Protein AF-A0A7S4I6Q3-F1 (afdb_monomer_lite)

Foldseek 3Di:
DDDDDDQDQDDDPPPPDDDDDDQFRQRPPPPDRDHPVVVVVVVVVVVVVVVVVPVPPPPPCPPPQDPVRVVVVVVVVVVVVVVVCVVLPLQKKKKAQQDDPPPDDPVVSVVVVCVVLVVLAAWPDKADDVVRRMIMTGHPDNVSSVVVQVVLVVVVVVQVVLVVVLVVLVVPDDPDVSVVVNVPRDHRNIGMDHDDPPPVVVVVVVVVVVVVVVVVVVD

Sequence (219 aa):
FIPFSSHKLVSFSSCQVLMSGCGAIEYVWDGTAINKEEIARIFEQEAFEDLEKTKDIPFDHDEPMSWVDIAEQDELEEQQSIQQANKERGRKIFVGNIVDQADTPTKCTTALLTAIFSKYGSIECTRFHITNKFAFFVFQNQEDARKALRDFKNYKVRCSRVNTLTKHLKSKVEYPESDALITNIPTPMFYCRWPRDKNPRAKQKRDKKKKMRDQTKLS

Radius of gyration: 27.58 Å; chains: 1; bounding box: 53×59×72 Å

Organism: NCBI:txid1487602

Structure (mmCIF, N/CA/C/O backbone):
data_AF-A0A7S4I6Q3-F1
#
_entry.id   AF-A0A7S4I6Q3-F1
#
loop_
_atom_site.group_PDB
_atom_site.id
_atom_site.type_symbol
_atom_site.label_atom_id
_atom_site.label_alt_id
_atom_site.label_comp_id
_atom_site.label_asym_id
_atom_site.label_entity_id
_atom_site.label_seq_id
_atom_site.pdbx_PDB_ins_code
_atom_site.Cartn_x
_atom_site.Cartn_y
_atom_site.Cartn_z
_atom_site.occupancy
_atom_site.B_iso_or_equiv
_atom_site.auth_seq_id
_atom_site.auth_comp_id
_atom_site.auth_asym_id
_atom_site.auth_atom_id
_atom_site.pdbx_PDB_model_num
ATOM 1 N N . PHE A 1 1 ? -11.077 20.074 -23.215 1.00 34.56 1 PHE A N 1
ATOM 2 C CA . PHE A 1 1 ? -10.005 19.073 -23.388 1.00 34.56 1 PHE A CA 1
ATOM 3 C C . PHE A 1 1 ? -8.780 19.817 -23.888 1.00 34.56 1 PHE A C 1
ATOM 5 O O . PHE A 1 1 ? -8.706 20.107 -25.071 1.00 34.56 1 PHE A O 1
ATOM 12 N N . ILE A 1 2 ? -7.885 20.214 -22.985 1.00 29.12 2 ILE A N 1
ATOM 13 C CA . ILE A 1 2 ? -6.601 20.827 -23.349 1.00 29.12 2 ILE A CA 1
ATOM 14 C C . ILE A 1 2 ? -5.554 19.720 -23.173 1.00 29.12 2 ILE A C 1
ATOM 16 O O . ILE A 1 2 ? -5.499 19.139 -22.084 1.00 29.12 2 ILE A O 1
ATOM 20 N N . PRO A 1 3 ? -4.788 19.342 -24.208 1.00 38.09 3 PRO A N 1
ATOM 21 C CA . PRO A 1 3 ? -3.727 18.364 -24.046 1.00 38.09 3 PRO A CA 1
ATOM 22 C C . PRO A 1 3 ? -2.564 19.028 -23.303 1.00 38.09 3 PRO A C 1
ATOM 24 O O . PRO A 1 3 ? -1.962 19.977 -23.792 1.00 38.09 3 PRO A O 1
ATOM 27 N N . PHE A 1 4 ? -2.247 18.529 -22.109 1.00 33.09 4 PHE A N 1
ATOM 28 C CA . PHE A 1 4 ? -0.993 18.856 -21.434 1.00 33.09 4 PHE A CA 1
ATOM 29 C C . PHE A 1 4 ? 0.163 18.286 -22.268 1.00 33.09 4 PHE A C 1
ATOM 31 O O . PHE A 1 4 ? 0.380 17.072 -22.282 1.00 33.09 4 PHE A O 1
ATOM 38 N N . SER A 1 5 ? 0.877 19.153 -22.987 1.00 40.44 5 SER A N 1
ATOM 39 C CA . SER A 1 5 ? 2.106 18.794 -23.695 1.00 40.44 5 SER A CA 1
ATOM 40 C C . SER A 1 5 ? 3.245 18.693 -22.681 1.00 40.44 5 SER A C 1
ATOM 42 O O . SER A 1 5 ? 3.633 19.666 -22.041 1.00 40.44 5 SER A O 1
ATOM 44 N N . SER A 1 6 ? 3.744 17.483 -22.455 1.00 39.47 6 SER A N 1
ATOM 45 C CA . SER A 1 6 ? 4.869 17.240 -21.555 1.00 39.47 6 SER A CA 1
ATOM 46 C C . SER A 1 6 ? 6.190 17.488 -22.287 1.00 39.47 6 SER A C 1
ATOM 48 O O . SER A 1 6 ? 6.648 16.623 -23.035 1.00 39.47 6 SER A O 1
ATOM 50 N N . HIS A 1 7 ? 6.815 18.642 -22.054 1.00 39.03 7 HIS A N 1
ATOM 51 C CA . HIS A 1 7 ? 8.141 18.968 -22.585 1.00 39.03 7 HIS A CA 1
ATOM 52 C C . HIS A 1 7 ? 9.228 18.138 -21.878 1.00 39.03 7 HIS A C 1
ATOM 54 O O . HIS A 1 7 ? 9.328 18.132 -20.649 1.00 39.03 7 HIS A O 1
ATOM 60 N N . LYS A 1 8 ? 10.058 17.423 -22.648 1.00 40.59 8 LYS A N 1
ATOM 61 C CA . LYS A 1 8 ? 11.237 16.699 -22.149 1.00 40.59 8 LYS A CA 1
ATOM 62 C C . LYS A 1 8 ? 12.487 17.240 -22.831 1.00 40.59 8 LYS A C 1
ATOM 64 O O . LYS A 1 8 ? 12.640 17.094 -24.036 1.00 40.59 8 LYS A O 1
ATOM 69 N N . LEU A 1 9 ? 13.403 17.789 -22.041 1.00 36.81 9 LEU A N 1
ATOM 70 C CA . LEU A 1 9 ? 14.775 18.036 -22.474 1.00 36.81 9 LEU A CA 1
ATOM 71 C C . LEU A 1 9 ? 15.530 16.704 -22.438 1.00 36.81 9 LEU A C 1
ATOM 73 O O . LEU A 1 9 ? 15.626 16.072 -21.384 1.00 36.81 9 LEU A O 1
ATOM 77 N N . VAL A 1 10 ? 16.041 16.260 -23.584 1.00 41.53 10 VAL A N 1
ATOM 78 C CA . VAL A 1 10 ? 16.869 15.053 -23.689 1.00 41.53 10 VAL A CA 1
ATOM 79 C C . VAL A 1 10 ? 18.261 15.488 -24.130 1.00 41.53 10 VAL A C 1
ATOM 81 O O . VAL A 1 10 ? 18.407 16.073 -25.197 1.00 41.53 10 VAL A O 1
ATOM 84 N N . SER A 1 11 ? 19.288 15.222 -23.319 1.00 39.34 11 SER A N 1
ATOM 85 C CA . SER A 1 11 ? 20.676 15.366 -23.760 1.00 39.34 11 SER A CA 1
ATOM 86 C C . SER A 1 11 ? 21.130 14.067 -24.427 1.00 39.34 11 SER A C 1
ATOM 88 O O . SER A 1 11 ? 21.087 12.995 -23.823 1.00 39.34 11 SER A O 1
ATOM 90 N N . PHE A 1 12 ? 21.557 14.146 -25.687 1.00 42.00 12 PHE A N 1
ATOM 91 C CA . PHE A 1 12 ? 22.189 13.022 -26.375 1.00 42.00 12 PHE A CA 1
ATOM 92 C C . PHE A 1 12 ? 23.696 13.016 -26.094 1.00 42.00 12 PHE A C 1
ATOM 94 O O . PHE A 1 12 ? 24.390 14.010 -26.295 1.00 42.00 12 PHE A O 1
ATOM 101 N N . SER A 1 13 ? 24.211 11.879 -25.624 1.00 41.88 13 SER A N 1
ATOM 102 C CA . SER A 1 13 ? 25.610 11.676 -25.227 1.00 41.88 13 SER A CA 1
ATOM 103 C C . SER A 1 13 ? 26.526 11.184 -26.357 1.00 41.88 13 SER A C 1
ATOM 105 O O . SER A 1 13 ? 27.597 10.646 -26.085 1.00 41.88 13 SER A O 1
ATOM 107 N N . SER A 1 14 ? 26.151 11.361 -27.626 1.00 41.25 14 SER A N 1
ATOM 108 C CA . SER A 1 14 ? 26.907 10.820 -28.767 1.00 41.25 14 SER A CA 1
ATOM 109 C C . SER A 1 14 ? 27.347 11.872 -29.787 1.00 41.25 14 SER A C 1
ATOM 111 O O . SER A 1 14 ? 27.338 11.605 -30.985 1.00 41.25 14 SER A O 1
ATOM 113 N N . CYS A 1 15 ? 27.764 13.058 -29.335 1.00 38.25 15 CYS A N 1
ATOM 114 C CA . CYS A 1 15 ? 28.459 14.019 -30.192 1.00 38.25 15 CYS A CA 1
ATOM 115 C C . CYS A 1 15 ? 29.975 13.925 -29.946 1.00 38.25 15 CYS A C 1
ATOM 117 O O . CYS A 1 15 ? 30.527 14.596 -29.077 1.00 38.25 15 CYS A O 1
ATOM 119 N N . GLN A 1 16 ? 30.651 13.033 -30.679 1.00 40.84 16 GLN A N 1
ATOM 120 C CA . GLN A 1 16 ? 32.115 12.981 -30.760 1.00 40.84 16 GLN A CA 1
ATOM 121 C C . GLN A 1 16 ? 32.604 13.851 -31.926 1.00 40.84 16 GLN A C 1
ATOM 123 O O . GLN A 1 16 ? 33.118 13.334 -32.911 1.00 40.84 16 GLN A O 1
ATOM 128 N N . VAL A 1 17 ? 32.467 15.175 -31.825 1.00 38.69 17 VAL A N 1
ATOM 129 C CA . VAL A 1 17 ? 33.300 16.108 -32.600 1.00 38.69 17 VAL A CA 1
ATOM 130 C C . VAL A 1 17 ? 33.675 17.295 -31.712 1.00 38.69 17 VAL A C 1
ATOM 132 O O . VAL A 1 17 ? 32.825 18.020 -31.209 1.00 38.69 17 VAL A O 1
ATOM 135 N N . LEU A 1 18 ? 34.985 17.405 -31.497 1.00 35.00 18 LEU A N 1
ATOM 136 C CA . LEU A 1 18 ? 35.786 18.548 -31.056 1.00 35.00 18 LEU A CA 1
ATOM 137 C C . LEU A 1 18 ? 35.073 19.893 -30.798 1.00 35.00 18 LEU A C 1
ATOM 139 O O . LEU A 1 18 ? 34.559 20.537 -31.703 1.00 35.00 18 LEU A O 1
ATOM 143 N N . MET A 1 19 ? 35.202 20.342 -29.544 1.00 39.25 19 MET A N 1
ATOM 144 C CA . MET A 1 19 ? 35.551 21.701 -29.097 1.00 39.25 19 MET A CA 1
ATOM 145 C C . MET A 1 19 ? 35.392 22.832 -30.131 1.00 39.25 19 MET A C 1
ATOM 147 O O . MET A 1 19 ? 36.248 22.988 -31.001 1.00 39.25 19 MET A O 1
ATOM 151 N N . SER A 1 20 ? 34.377 23.678 -29.897 1.00 39.75 20 SER A N 1
ATOM 152 C CA . SER A 1 20 ? 34.288 25.145 -30.115 1.00 39.75 20 SER A CA 1
ATOM 153 C C . SER A 1 20 ? 32.970 25.538 -30.799 1.00 39.75 20 SER A C 1
ATOM 155 O O . SER A 1 20 ? 32.856 25.483 -32.016 1.00 39.75 20 SER A O 1
ATOM 157 N N . GLY A 1 21 ? 31.983 25.999 -30.022 1.00 44.53 21 GLY A N 1
ATOM 158 C CA . GLY A 1 21 ? 30.913 26.854 -30.560 1.00 44.53 21 GLY A CA 1
ATOM 159 C C . GLY A 1 21 ? 29.633 26.188 -31.078 1.00 44.53 21 GLY A C 1
ATOM 160 O O . GLY A 1 21 ? 29.050 26.690 -32.033 1.00 44.53 21 GLY A O 1
ATOM 161 N N . CYS A 1 22 ? 29.130 25.119 -30.453 1.00 38.44 22 CYS A N 1
ATOM 162 C CA . CYS A 1 22 ? 27.793 24.609 -30.783 1.00 38.44 22 CYS A CA 1
ATOM 163 C C . CYS A 1 22 ? 26.722 25.320 -29.932 1.00 38.44 22 CYS A C 1
ATOM 165 O O . CYS A 1 22 ? 26.420 24.919 -28.812 1.00 38.44 22 CYS A O 1
ATOM 167 N N . GLY A 1 23 ? 26.203 26.438 -30.447 1.00 45.72 23 GLY A N 1
ATOM 168 C CA . GLY A 1 23 ? 25.124 27.236 -29.845 1.00 45.72 23 GLY A CA 1
ATOM 169 C C . GLY A 1 23 ? 23.709 26.780 -30.222 1.00 45.72 23 GLY A C 1
ATOM 170 O O . GLY A 1 23 ? 22.773 27.562 -30.074 1.00 45.72 23 GLY A O 1
ATOM 171 N N . ALA A 1 24 ? 23.547 25.556 -30.730 1.00 43.78 24 ALA A N 1
ATOM 172 C CA . ALA A 1 24 ? 22.260 25.010 -31.140 1.00 43.78 24 ALA A CA 1
ATOM 173 C C . ALA A 1 24 ? 21.742 24.037 -30.072 1.00 43.78 24 ALA A C 1
ATOM 175 O O . ALA A 1 24 ? 22.304 22.965 -29.857 1.00 43.78 24 ALA A O 1
ATOM 176 N N . ILE A 1 25 ? 20.679 24.438 -29.376 1.00 49.22 25 ILE A N 1
ATOM 177 C CA . ILE A 1 25 ? 19.858 23.530 -28.575 1.00 49.22 25 ILE A CA 1
ATOM 178 C C . ILE A 1 25 ? 18.809 22.983 -29.545 1.00 49.22 25 ILE A C 1
ATOM 180 O O . ILE A 1 25 ? 17.908 23.718 -29.935 1.00 49.22 25 ILE A O 1
ATOM 184 N N . GLU A 1 26 ? 18.946 21.729 -29.976 1.00 48.09 26 GLU A N 1
ATOM 185 C CA . GLU A 1 26 ? 17.930 21.075 -30.807 1.00 48.09 26 GLU A CA 1
ATOM 186 C C . GLU A 1 26 ? 16.675 20.805 -29.964 1.00 48.09 26 GLU A C 1
ATOM 188 O O . GLU A 1 26 ? 16.675 19.976 -29.051 1.00 48.09 26 GLU A O 1
ATOM 193 N N . TYR A 1 27 ? 15.601 21.539 -30.251 1.00 45.91 27 TYR A N 1
ATOM 194 C CA . TYR A 1 27 ? 14.281 21.312 -29.674 1.00 45.91 27 TYR A CA 1
ATOM 195 C C . TYR A 1 27 ? 13.543 20.296 -30.555 1.00 45.91 27 TYR A C 1
ATOM 197 O O . TYR A 1 27 ? 13.140 20.605 -31.671 1.00 45.91 27 TYR A O 1
ATOM 205 N N . VAL A 1 28 ? 13.397 19.054 -30.088 1.00 48.38 28 VAL A N 1
ATOM 206 C CA . VAL A 1 28 ? 12.726 17.994 -30.858 1.00 48.38 28 VAL A CA 1
ATOM 207 C C . VAL A 1 28 ? 11.217 18.084 -30.625 1.00 48.38 28 VAL A C 1
ATOM 209 O O . VAL A 1 28 ? 10.704 17.463 -29.695 1.00 48.38 28 VAL A O 1
ATOM 212 N N . TRP A 1 29 ? 10.500 18.854 -31.450 1.00 45.47 29 TRP A N 1
ATOM 213 C CA . TRP A 1 29 ? 9.031 18.768 -31.520 1.00 45.47 29 TRP A CA 1
ATOM 214 C C . TRP A 1 29 ? 8.540 17.986 -32.755 1.00 45.47 29 TRP A C 1
ATOM 216 O O . TRP A 1 29 ? 7.490 17.357 -32.716 1.00 45.47 29 TRP A O 1
ATOM 226 N N . ASP A 1 30 ? 9.330 17.883 -33.815 1.00 50.28 30 ASP A N 1
ATOM 227 C CA . ASP A 1 30 ? 8.895 17.242 -35.069 1.00 50.28 30 ASP A CA 1
ATOM 228 C C . ASP A 1 30 ? 10.064 16.892 -36.011 1.00 50.28 30 ASP A C 1
ATOM 230 O O . ASP A 1 30 ? 9.861 16.510 -37.161 1.00 50.28 30 ASP A O 1
ATOM 234 N N . GLY A 1 31 ? 11.304 16.972 -35.518 1.00 53.53 31 GLY A N 1
ATOM 235 C CA . GLY A 1 31 ? 12.509 16.782 -36.331 1.00 53.53 31 GLY A CA 1
ATOM 236 C C . GLY A 1 31 ? 12.990 18.052 -37.040 1.00 53.53 31 GLY A C 1
ATOM 237 O O . GLY A 1 31 ? 13.948 17.976 -37.808 1.00 53.53 31 GLY A O 1
ATOM 238 N N . THR A 1 32 ? 12.385 19.212 -36.770 1.00 54.47 32 THR A N 1
ATOM 239 C CA . THR A 1 32 ? 12.842 20.502 -37.300 1.00 54.47 32 THR A CA 1
ATOM 240 C C . THR A 1 32 ? 13.841 21.152 -36.338 1.00 54.47 32 THR A C 1
ATOM 242 O O . THR A 1 32 ? 13.535 21.388 -35.171 1.00 54.47 32 THR A O 1
ATOM 245 N N . ALA A 1 33 ? 15.059 21.436 -36.807 1.00 57.53 33 ALA A N 1
ATOM 246 C CA . ALA A 1 33 ? 16.062 22.155 -36.024 1.00 57.53 33 ALA A CA 1
ATOM 247 C C . ALA A 1 33 ? 15.744 23.659 -36.034 1.00 57.53 33 ALA A C 1
ATOM 249 O O . ALA A 1 33 ? 15.939 24.332 -37.045 1.00 57.53 33 ALA A O 1
ATOM 250 N N . ILE A 1 34 ? 15.235 24.177 -34.916 1.00 65.00 34 ILE A N 1
ATOM 251 C CA . ILE A 1 34 ? 14.880 25.594 -34.750 1.00 65.00 34 ILE A CA 1
ATOM 252 C C . ILE A 1 34 ? 16.061 26.345 -34.115 1.00 65.00 34 ILE A C 1
ATOM 254 O O . ILE A 1 34 ? 16.681 25.861 -33.165 1.00 65.00 34 ILE A O 1
ATOM 258 N N . ASN A 1 35 ? 16.394 27.533 -34.630 1.00 75.38 35 ASN A N 1
ATOM 259 C CA . ASN A 1 35 ? 17.468 28.368 -34.081 1.00 75.38 35 ASN A CA 1
ATOM 260 C C . ASN A 1 35 ? 17.073 28.940 -32.699 1.00 75.38 35 ASN A C 1
ATOM 262 O O . ASN A 1 35 ? 15.908 29.222 -32.427 1.00 75.38 35 ASN A O 1
ATOM 266 N N . LYS A 1 36 ? 18.053 29.181 -31.823 1.00 71.94 36 LYS A N 1
ATOM 267 C CA . LYS A 1 36 ? 17.872 29.720 -30.464 1.00 71.94 36 LYS A CA 1
ATOM 268 C C . LYS A 1 36 ? 17.074 31.031 -30.428 1.00 71.94 36 LYS A C 1
ATOM 270 O O . LYS A 1 36 ? 16.288 31.249 -29.511 1.00 71.94 36 LYS A O 1
ATOM 275 N N . GLU A 1 37 ? 17.282 31.898 -31.414 1.00 75.50 37 GLU A N 1
ATOM 276 C CA . GLU A 1 37 ? 16.572 33.179 -31.541 1.00 75.50 37 GLU A CA 1
ATOM 277 C C . GLU A 1 37 ? 15.086 32.990 -31.865 1.00 75.50 37 GLU A C 1
ATOM 279 O O . GLU A 1 37 ? 14.245 33.767 -31.425 1.00 75.50 37 GLU A O 1
ATOM 284 N N . GLU A 1 38 ? 14.755 31.939 -32.607 1.00 73.25 38 GLU A N 1
ATOM 285 C CA . GLU A 1 38 ? 13.389 31.618 -33.011 1.00 73.25 38 GLU A CA 1
ATOM 286 C C . GLU A 1 38 ? 12.626 30.932 -31.872 1.00 73.25 38 GLU A C 1
ATOM 288 O O . GLU A 1 38 ? 11.481 31.284 -31.607 1.00 73.25 38 GLU A O 1
ATOM 293 N N . ILE A 1 39 ? 13.303 30.085 -31.087 1.00 73.94 39 ILE A N 1
ATOM 294 C CA . ILE A 1 39 ? 12.774 29.555 -29.820 1.00 73.94 39 ILE A CA 1
ATOM 295 C C . ILE A 1 39 ? 12.424 30.696 -28.852 1.00 73.94 39 ILE A C 1
ATOM 297 O O . ILE A 1 39 ? 11.349 30.687 -28.261 1.00 73.94 39 ILE A O 1
ATOM 301 N N . ALA A 1 40 ? 13.303 31.695 -28.703 1.00 78.00 40 ALA A N 1
ATOM 302 C CA . ALA A 1 40 ? 13.039 32.840 -27.830 1.00 78.00 40 ALA A CA 1
ATOM 303 C C . ALA A 1 40 ? 11.781 33.615 -28.258 1.00 78.00 40 ALA A C 1
ATOM 305 O O . ALA A 1 40 ? 10.965 33.953 -27.405 1.00 78.00 40 ALA A O 1
ATOM 306 N N . ARG A 1 41 ? 11.574 33.814 -29.569 1.00 81.69 41 ARG A N 1
ATOM 307 C CA . ARG A 1 41 ? 10.351 34.450 -30.086 1.00 81.69 41 ARG A CA 1
ATOM 308 C C . ARG A 1 41 ? 9.098 33.623 -29.823 1.00 81.69 41 ARG A C 1
ATOM 310 O O . ARG A 1 41 ? 8.080 34.205 -29.478 1.00 81.69 41 ARG A O 1
ATOM 317 N N . ILE A 1 42 ? 9.167 32.297 -29.963 1.00 81.25 42 ILE A N 1
ATOM 318 C CA . ILE A 1 42 ? 8.028 31.414 -29.667 1.00 81.25 42 ILE A CA 1
ATOM 319 C C . ILE A 1 42 ? 7.639 31.543 -28.192 1.00 81.25 42 ILE A C 1
ATOM 321 O O . ILE A 1 42 ? 6.472 31.769 -27.895 1.00 81.25 42 ILE A O 1
ATOM 325 N N . PHE A 1 43 ? 8.611 31.501 -27.275 1.00 79.62 43 PHE A N 1
ATOM 326 C CA . PHE A 1 43 ? 8.339 31.692 -25.847 1.00 79.62 43 PHE A CA 1
ATOM 327 C C . PHE A 1 43 ? 7.776 33.081 -25.526 1.00 79.62 43 PHE A C 1
ATOM 329 O O . PHE A 1 43 ? 6.868 33.193 -24.707 1.00 79.62 43 PHE A O 1
ATOM 336 N N . GLU A 1 44 ? 8.291 34.142 -26.153 1.00 83.38 44 GLU A N 1
ATOM 337 C CA . GLU A 1 44 ? 7.755 35.499 -25.976 1.00 83.38 44 GLU A CA 1
ATOM 338 C C . GLU A 1 44 ? 6.317 35.618 -26.499 1.00 83.38 44 GLU A C 1
ATOM 340 O O . GLU A 1 44 ? 5.480 36.257 -25.860 1.00 83.38 44 GLU A O 1
ATOM 345 N N . GLN A 1 45 ? 6.014 34.974 -27.627 1.00 83.81 45 GLN A N 1
ATOM 346 C CA . GLN A 1 45 ? 4.687 34.981 -28.233 1.00 83.81 45 GLN A CA 1
ATOM 347 C C . GLN A 1 45 ? 3.682 34.157 -27.416 1.00 83.81 45 GLN A C 1
ATOM 349 O O . GLN A 1 45 ? 2.587 34.643 -27.148 1.00 83.81 45 GLN A O 1
ATOM 354 N N . GLU A 1 46 ? 4.068 32.971 -26.937 1.00 84.00 46 GLU A N 1
ATOM 355 C CA . GLU A 1 46 ? 3.249 32.155 -26.029 1.00 84.00 46 GLU A CA 1
ATOM 356 C C . GLU A 1 46 ? 2.979 32.885 -24.709 1.00 84.00 46 GLU A C 1
ATOM 358 O O . GLU A 1 46 ? 1.833 32.962 -24.266 1.00 84.00 46 GLU A O 1
ATOM 363 N N . ALA A 1 47 ? 4.006 33.500 -24.113 1.00 82.38 47 ALA A N 1
ATOM 364 C CA . ALA A 1 47 ? 3.847 34.276 -22.887 1.00 82.38 47 ALA A CA 1
ATOM 365 C C . ALA A 1 47 ? 2.901 35.473 -23.076 1.00 82.38 47 ALA A C 1
ATOM 367 O O . ALA A 1 47 ? 2.137 35.800 -22.167 1.00 82.38 47 ALA A O 1
ATOM 368 N N . PHE A 1 48 ? 2.930 36.123 -24.245 1.00 84.88 48 PHE A N 1
ATOM 369 C CA . PHE A 1 48 ? 2.023 37.222 -24.571 1.00 84.88 48 PHE A CA 1
ATOM 370 C C . PHE A 1 48 ? 0.583 36.740 -24.788 1.00 84.88 48 PHE A C 1
ATOM 372 O O . PHE A 1 48 ? -0.349 37.349 -24.261 1.00 84.88 48 PHE A O 1
ATOM 379 N N . GLU A 1 49 ? 0.394 35.628 -25.5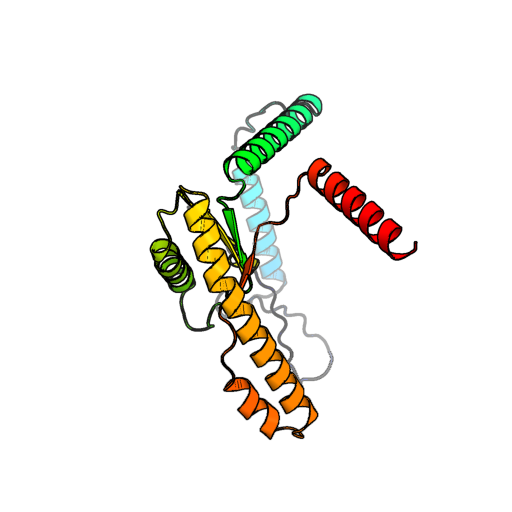01 1.00 82.81 49 GLU A N 1
ATOM 380 C CA . GLU A 1 49 ? -0.923 35.019 -25.697 1.00 82.81 49 GLU A CA 1
ATOM 381 C C . GLU A 1 49 ? -1.556 34.561 -24.382 1.00 82.81 49 GLU A C 1
ATOM 383 O O . GLU A 1 49 ? -2.758 34.732 -24.187 1.00 82.81 49 GLU A O 1
ATOM 388 N N . ASP A 1 50 ? -0.770 33.994 -23.467 1.00 79.62 50 ASP A N 1
ATOM 389 C CA . ASP A 1 50 ? -1.250 33.617 -22.138 1.00 79.62 50 ASP A CA 1
ATOM 390 C C . ASP A 1 50 ? -1.662 34.853 -21.326 1.00 79.62 50 ASP A C 1
ATOM 392 O O . ASP A 1 50 ? -2.676 34.838 -20.621 1.00 79.62 50 ASP A O 1
ATOM 396 N N . LEU A 1 51 ? -0.935 35.963 -21.477 1.00 79.00 51 LEU A N 1
ATOM 397 C CA . LEU A 1 51 ? -1.274 37.249 -20.867 1.00 79.00 51 LEU A CA 1
ATOM 398 C C . LEU A 1 51 ? -2.557 37.856 -21.443 1.00 79.00 51 LEU A C 1
ATOM 400 O O . LEU A 1 51 ? -3.332 38.452 -20.704 1.00 79.00 51 LEU A O 1
ATOM 404 N N . GLU A 1 52 ? -2.812 37.722 -22.744 1.00 81.75 52 GLU A N 1
ATOM 405 C CA . GLU A 1 52 ? -4.085 38.143 -23.338 1.00 81.75 52 GLU A CA 1
ATOM 406 C C . GLU A 1 52 ? -5.243 37.237 -22.924 1.00 81.75 52 GLU A C 1
ATOM 408 O O . GLU A 1 52 ? -6.288 37.741 -22.517 1.00 81.75 52 GLU A O 1
ATOM 413 N N . LYS A 1 53 ? -5.048 35.914 -22.926 1.00 79.62 53 LYS A N 1
ATOM 414 C CA . LYS A 1 53 ? -6.074 34.946 -22.504 1.00 79.62 53 LYS A CA 1
ATOM 415 C C . LYS A 1 53 ? -6.479 35.131 -21.044 1.00 79.62 53 LYS A C 1
ATOM 417 O O . LYS A 1 53 ? -7.615 34.833 -20.700 1.00 79.62 53 LYS A O 1
ATOM 422 N N . THR A 1 54 ? -5.571 35.611 -20.195 1.00 71.62 54 THR A N 1
ATOM 423 C CA . THR A 1 54 ? -5.817 35.834 -18.759 1.00 71.62 54 THR A CA 1
ATOM 424 C C . THR A 1 54 ? -6.444 37.187 -18.424 1.00 71.62 54 THR A C 1
ATOM 426 O O . THR A 1 54 ? -6.989 37.320 -17.331 1.00 71.62 54 THR A O 1
ATOM 429 N N . LYS A 1 55 ? -6.434 38.172 -19.336 1.00 73.44 55 LYS A N 1
ATOM 430 C CA . LYS A 1 55 ? -7.024 39.507 -19.094 1.00 73.44 55 LYS A CA 1
ATOM 431 C C . LYS A 1 55 ? -8.545 39.492 -18.958 1.00 73.44 55 LYS A C 1
ATOM 433 O O . LYS A 1 55 ? -9.078 40.295 -18.200 1.00 73.44 55 LYS A O 1
ATOM 438 N N . ASP A 1 56 ? -9.212 38.583 -19.664 1.00 73.12 56 ASP A N 1
ATOM 439 C CA . ASP A 1 56 ? -10.677 38.488 -19.687 1.00 73.12 56 ASP A CA 1
ATOM 440 C C . ASP A 1 56 ? -11.219 37.340 -18.827 1.00 73.12 56 ASP A C 1
ATOM 442 O O . ASP A 1 56 ? -12.430 37.1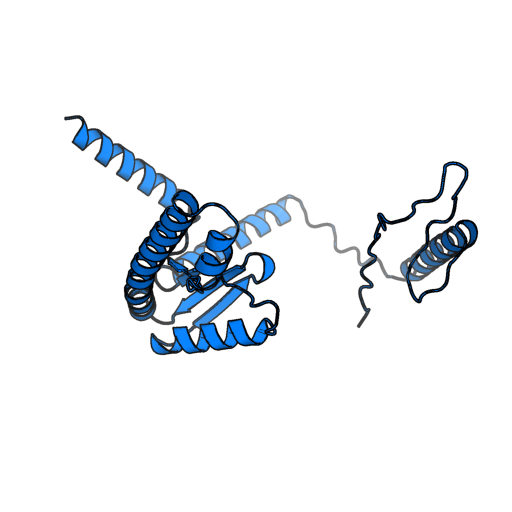23 -18.789 1.00 73.12 56 ASP A O 1
ATOM 446 N N . ILE A 1 57 ? -10.351 36.593 -18.132 1.00 66.69 57 ILE A N 1
ATOM 447 C CA . ILE A 1 57 ? -10.806 35.633 -17.125 1.00 66.69 57 ILE A CA 1
ATOM 448 C C . ILE A 1 57 ? -11.280 36.479 -15.947 1.00 66.69 57 ILE A C 1
ATOM 450 O O . ILE A 1 57 ? -10.446 37.145 -15.326 1.00 66.69 57 ILE A O 1
ATOM 454 N N . PRO A 1 58 ? -12.588 36.483 -15.624 1.00 64.12 58 PRO A N 1
ATOM 455 C CA . PRO A 1 58 ? -13.040 37.076 -14.384 1.00 64.12 58 PRO A CA 1
ATOM 456 C C . PRO A 1 58 ? -12.265 36.352 -13.292 1.00 64.12 58 PRO A C 1
ATOM 458 O O . PRO A 1 58 ? -12.383 35.136 -13.139 1.00 64.12 58 PRO A O 1
ATOM 461 N N . PHE A 1 59 ? -11.396 37.080 -12.598 1.00 53.97 59 PHE A N 1
ATOM 462 C CA . PHE A 1 59 ? -10.829 36.596 -11.358 1.00 53.97 59 PHE A CA 1
ATOM 463 C C . PHE A 1 59 ? -12.029 36.539 -10.418 1.00 53.97 59 PHE A C 1
ATOM 465 O O . PHE A 1 59 ? -12.398 37.550 -9.821 1.00 53.97 59 PHE A O 1
ATOM 472 N N . ASP A 1 60 ? -12.720 35.396 -10.392 1.00 61.50 60 ASP A N 1
ATOM 473 C CA . ASP A 1 60 ? -13.653 35.093 -9.324 1.00 61.50 60 ASP A CA 1
ATOM 474 C C . ASP A 1 60 ? -12.808 35.217 -8.061 1.00 61.50 60 ASP A C 1
ATOM 476 O O . ASP A 1 60 ? -11.931 34.399 -7.773 1.00 61.50 60 ASP A O 1
ATOM 480 N N . HIS A 1 61 ? -12.980 36.347 -7.379 1.00 56.19 61 HIS A N 1
ATOM 481 C CA . HIS A 1 61 ? -12.469 36.565 -6.047 1.00 56.19 61 HIS A CA 1
ATOM 482 C C . HIS A 1 61 ? -13.276 35.647 -5.132 1.00 56.19 61 HIS A C 1
ATOM 484 O O . HIS A 1 61 ? -14.101 36.110 -4.349 1.00 56.19 61 HIS A O 1
ATOM 490 N N . ASP A 1 62 ? -13.054 34.338 -5.246 1.00 64.31 62 ASP A N 1
ATOM 491 C CA . ASP A 1 62 ? -13.235 33.461 -4.109 1.00 64.31 62 ASP A CA 1
ATOM 492 C C . ASP A 1 62 ? -12.324 34.058 -3.041 1.00 64.31 62 ASP A C 1
ATOM 494 O O . ASP A 1 62 ? -11.095 34.083 -3.193 1.00 64.31 62 ASP A O 1
ATOM 498 N N . GLU A 1 63 ? -12.935 34.686 -2.034 1.00 71.94 63 GLU A N 1
ATOM 499 C CA . GLU A 1 63 ? -12.196 35.246 -0.913 1.00 71.94 63 GLU A CA 1
ATOM 500 C C . GLU A 1 63 ? -11.207 34.176 -0.441 1.00 71.94 63 GLU A C 1
ATOM 502 O O . GLU A 1 63 ? -11.614 33.030 -0.214 1.00 71.94 63 GLU A O 1
ATOM 507 N N . PRO A 1 64 ? -9.901 34.494 -0.364 1.00 71.94 64 PRO A N 1
ATOM 508 C CA . PRO A 1 64 ? -8.914 33.510 0.029 1.00 71.94 64 PRO A CA 1
ATOM 509 C C . PRO A 1 64 ? -9.318 32.980 1.400 1.00 71.94 64 PRO A C 1
ATOM 511 O O . PRO A 1 64 ? -9.405 33.740 2.366 1.00 71.94 64 PRO A O 1
ATOM 514 N N . MET A 1 65 ? -9.608 31.680 1.437 1.00 74.00 65 MET A N 1
ATOM 515 C CA . MET A 1 65 ? -10.087 30.982 2.620 1.00 74.00 65 MET A CA 1
ATOM 516 C C . MET A 1 65 ? -9.190 31.334 3.811 1.00 74.00 65 MET A C 1
ATOM 518 O O . MET A 1 65 ? -7.959 31.333 3.687 1.00 74.00 65 MET A O 1
ATOM 522 N N . SER A 1 66 ? -9.789 31.689 4.950 1.00 86.31 66 SER A N 1
ATOM 523 C CA . SER A 1 66 ? -9.017 32.076 6.130 1.00 86.31 66 SER A CA 1
ATOM 524 C C . SER A 1 66 ? -8.075 30.942 6.526 1.00 86.31 66 SER A C 1
ATOM 526 O O . SER A 1 66 ? -8.421 29.768 6.429 1.00 86.31 66 SER A O 1
ATOM 528 N N . TRP A 1 67 ? -6.897 31.270 7.059 1.00 82.38 67 TRP A N 1
ATOM 529 C CA . TRP A 1 67 ? -6.008 30.262 7.647 1.00 82.38 67 TRP A CA 1
ATOM 530 C C . TRP A 1 67 ? -6.698 29.421 8.732 1.00 82.38 67 TRP A C 1
ATOM 532 O O . TRP A 1 67 ? -6.321 28.270 8.937 1.00 82.38 67 TRP A O 1
ATOM 542 N N . VAL A 1 68 ? -7.700 29.989 9.412 1.00 83.31 68 VAL A N 1
ATOM 543 C CA . VAL A 1 68 ? -8.531 29.273 10.393 1.00 83.31 68 VAL A CA 1
ATOM 544 C C . VAL A 1 68 ? -9.406 28.231 9.699 1.00 83.31 68 VAL A C 1
ATOM 546 O O . VAL A 1 68 ? -9.410 27.078 10.113 1.00 83.31 68 VAL A O 1
ATOM 549 N N . ASP A 1 69 ? -10.063 28.607 8.606 1.00 82.12 69 ASP A N 1
ATOM 550 C CA . ASP A 1 69 ? -10.939 27.723 7.834 1.00 82.12 69 ASP A CA 1
ATOM 551 C C . ASP A 1 69 ? -10.143 26.593 7.164 1.00 82.12 69 ASP A C 1
ATOM 553 O O . ASP A 1 69 ? -10.576 25.443 7.168 1.00 82.12 69 ASP A O 1
ATOM 557 N N . ILE A 1 70 ? -8.938 26.891 6.659 1.00 79.12 70 ILE A N 1
ATOM 558 C CA . ILE A 1 70 ? -8.016 25.882 6.115 1.00 79.12 70 ILE A CA 1
ATOM 559 C C . ILE A 1 70 ? -7.642 24.866 7.201 1.00 79.12 70 ILE A C 1
ATOM 561 O O . ILE A 1 70 ? -7.681 23.662 6.958 1.00 79.12 70 ILE A O 1
ATOM 565 N N . ALA A 1 71 ? -7.306 25.332 8.408 1.00 81.62 71 ALA A N 1
ATOM 566 C CA . ALA A 1 71 ? -6.955 24.447 9.515 1.00 81.62 71 ALA A CA 1
ATOM 567 C C . ALA A 1 71 ? -8.145 23.583 9.966 1.00 81.62 71 ALA A C 1
ATOM 569 O O . ALA A 1 71 ? -7.983 22.383 10.190 1.00 81.62 71 ALA A O 1
ATOM 570 N N . GLU A 1 72 ? -9.345 24.161 10.065 1.00 89.06 72 GLU A N 1
ATOM 571 C CA . GLU A 1 72 ? -10.565 23.411 10.383 1.00 89.06 72 GLU A CA 1
ATOM 572 C C . GLU A 1 72 ? -10.897 22.375 9.301 1.00 89.06 72 GLU A C 1
ATOM 574 O O . GLU A 1 72 ? -11.281 21.244 9.617 1.00 89.06 72 GLU A O 1
ATOM 579 N N . GLN A 1 73 ? -10.707 22.727 8.028 1.00 85.06 73 GLN A N 1
ATOM 580 C CA . GLN A 1 73 ? -10.912 21.815 6.911 1.00 85.06 73 GLN A CA 1
ATOM 581 C C . GLN A 1 73 ? -9.908 20.655 6.931 1.00 85.06 73 GLN A C 1
ATOM 583 O O . GLN A 1 73 ? -10.319 19.498 6.813 1.00 85.06 73 GLN A O 1
ATOM 588 N N . ASP A 1 74 ? -8.627 20.932 7.172 1.00 80.94 74 ASP A N 1
ATOM 589 C CA . ASP A 1 74 ? -7.590 19.906 7.327 1.00 80.94 74 ASP A CA 1
ATOM 590 C C . ASP A 1 74 ? -7.915 18.943 8.486 1.00 80.94 74 ASP A C 1
ATOM 592 O O . ASP A 1 74 ? -7.789 17.719 8.348 1.00 80.94 74 ASP A O 1
ATOM 596 N N . GLU A 1 75 ? -8.386 19.465 9.625 1.00 85.38 75 GLU A N 1
ATOM 597 C CA . GLU A 1 75 ? -8.812 18.641 10.762 1.00 85.38 75 GLU A CA 1
ATOM 598 C C . GLU A 1 75 ? -10.017 17.755 10.413 1.00 85.38 75 GLU A C 1
ATOM 600 O O . GLU A 1 75 ? -10.054 16.572 10.774 1.00 85.38 75 GLU A O 1
ATOM 605 N N . LEU A 1 76 ? -11.001 18.296 9.691 1.00 86.19 76 LEU A N 1
ATOM 606 C CA . LEU A 1 76 ? -12.166 17.555 9.206 1.00 86.19 76 LEU A CA 1
ATOM 607 C C . LEU A 1 76 ? -11.762 16.427 8.253 1.00 86.19 76 LEU A C 1
ATOM 609 O O . LEU A 1 76 ? -12.216 15.288 8.415 1.00 86.19 76 LEU A O 1
ATOM 613 N N . GLU A 1 77 ? -10.885 16.706 7.292 1.00 83.31 77 GLU A N 1
ATOM 614 C CA . GLU A 1 77 ? -10.365 15.713 6.351 1.00 83.31 77 GLU A CA 1
ATOM 615 C C . GLU A 1 77 ? -9.569 14.613 7.069 1.00 83.31 77 GLU A C 1
ATOM 617 O O . GLU A 1 77 ? -9.740 13.416 6.787 1.00 83.31 77 GLU A O 1
ATOM 622 N N . GLU A 1 78 ? -8.751 14.978 8.061 1.00 81.69 78 GLU A N 1
ATOM 623 C CA . GLU A 1 78 ? -8.039 14.007 8.887 1.00 81.69 78 GLU A CA 1
ATOM 624 C C . GLU A 1 78 ? -9.023 13.117 9.662 1.00 81.69 78 GLU A C 1
ATOM 626 O O . GLU A 1 78 ? -8.895 11.882 9.656 1.00 81.69 78 GLU A O 1
ATOM 631 N N . GLN A 1 79 ? -10.045 13.707 10.287 1.00 82.12 79 GLN A N 1
ATOM 632 C CA . GLN A 1 79 ? -11.074 12.959 11.006 1.00 82.12 79 GLN A CA 1
ATOM 633 C C . GLN A 1 79 ? -11.826 11.996 10.081 1.00 82.12 79 GLN A C 1
ATOM 635 O O . GLN A 1 79 ? -12.009 10.827 10.441 1.00 82.12 79 GLN A O 1
ATOM 640 N N . GLN A 1 80 ? -12.210 12.433 8.881 1.00 84.75 80 GLN A N 1
ATOM 641 C CA . GLN A 1 80 ? -12.872 11.585 7.886 1.00 84.75 80 GLN A CA 1
ATOM 642 C C . GLN A 1 80 ? -11.974 10.420 7.450 1.00 84.75 80 GLN A C 1
ATOM 644 O O . GLN A 1 80 ? -12.411 9.265 7.422 1.00 84.75 80 GLN A O 1
ATOM 649 N N . SER A 1 81 ? -10.691 10.686 7.198 1.00 79.81 81 SER A N 1
ATOM 650 C CA . SER A 1 81 ? -9.698 9.667 6.848 1.00 79.81 81 SER A CA 1
ATOM 651 C C . SER A 1 81 ? -9.523 8.626 7.963 1.00 79.81 81 SER A C 1
ATOM 653 O O . SER A 1 81 ? -9.495 7.414 7.710 1.00 79.81 81 SER A O 1
ATOM 655 N N . ILE A 1 82 ? -9.487 9.067 9.226 1.00 79.94 82 ILE A N 1
ATOM 656 C CA . ILE A 1 82 ? -9.419 8.185 10.398 1.00 79.94 82 ILE A CA 1
ATOM 657 C C . ILE A 1 82 ? -10.696 7.347 10.533 1.00 79.94 82 ILE A C 1
ATOM 659 O O . ILE A 1 82 ? -10.612 6.135 10.768 1.00 79.94 82 ILE A O 1
ATOM 663 N N . GLN A 1 83 ? -11.874 7.955 10.383 1.00 83.38 83 GLN A N 1
ATOM 664 C CA . GLN A 1 83 ? -13.156 7.248 10.436 1.00 83.38 83 GLN A CA 1
ATOM 665 C C . GLN A 1 83 ? -13.246 6.183 9.337 1.00 83.38 83 GLN A C 1
ATOM 667 O O . GLN A 1 83 ? -13.585 5.029 9.620 1.00 83.38 83 GLN A O 1
ATOM 672 N N . GLN A 1 84 ? -12.847 6.519 8.109 1.00 83.44 84 GLN A N 1
ATOM 673 C CA . GLN A 1 84 ? -12.813 5.576 6.996 1.00 83.44 84 GLN A CA 1
ATOM 674 C C . GLN A 1 84 ? -11.824 4.433 7.256 1.00 83.44 84 GLN A C 1
ATOM 676 O O . GLN A 1 84 ? -12.166 3.262 7.080 1.00 83.44 84 GLN A O 1
ATOM 681 N N . ALA A 1 85 ? -10.624 4.729 7.761 1.00 79.31 85 ALA A N 1
ATOM 682 C CA . ALA A 1 85 ? -9.645 3.707 8.126 1.00 79.31 85 ALA A CA 1
ATOM 683 C C . ALA A 1 85 ? -10.158 2.766 9.231 1.00 79.31 85 ALA A C 1
ATOM 685 O O . ALA A 1 85 ? -9.904 1.559 9.183 1.00 79.31 85 ALA A O 1
ATOM 686 N N . ASN A 1 86 ? -10.910 3.293 10.203 1.00 81.75 86 ASN A N 1
ATOM 687 C CA . ASN A 1 86 ? -11.543 2.498 11.253 1.00 81.75 86 ASN A CA 1
ATOM 688 C C . ASN A 1 86 ? -12.657 1.600 10.697 1.00 81.75 86 ASN A C 1
ATOM 690 O O . ASN A 1 86 ? -12.729 0.431 11.077 1.00 81.75 86 ASN A O 1
ATOM 694 N N . LYS A 1 87 ? -13.474 2.097 9.760 1.00 85.88 87 LYS A N 1
ATOM 695 C CA . LYS A 1 87 ? -14.514 1.307 9.078 1.00 85.88 87 LYS A CA 1
ATOM 696 C C . LYS A 1 87 ? -13.917 0.176 8.235 1.00 85.88 87 LYS A C 1
ATOM 698 O O . LYS A 1 87 ? -14.475 -0.917 8.150 1.00 85.88 87 LYS A O 1
ATOM 703 N N . GLU A 1 88 ? -12.766 0.413 7.615 1.00 87.50 88 GLU A N 1
ATOM 704 C CA . GLU A 1 88 ? -12.039 -0.571 6.800 1.00 87.50 88 GLU A CA 1
ATOM 705 C C . GLU A 1 88 ? -11.157 -1.523 7.632 1.00 87.50 88 GLU A C 1
ATOM 707 O O . GLU A 1 88 ? -10.497 -2.423 7.091 1.00 87.50 88 GLU A O 1
ATOM 712 N N . ARG A 1 89 ? -11.108 -1.340 8.957 1.00 84.00 89 ARG A N 1
ATOM 713 C CA . ARG A 1 89 ? -10.171 -2.048 9.825 1.00 84.00 89 ARG A CA 1
ATOM 714 C C . ARG A 1 89 ? -10.416 -3.554 9.792 1.00 84.00 89 ARG A C 1
ATOM 716 O O . ARG A 1 89 ? -11.508 -4.045 10.043 1.00 84.00 89 ARG A O 1
ATOM 723 N N . GLY A 1 90 ? -9.361 -4.305 9.482 1.00 86.31 90 GLY A N 1
ATOM 724 C CA . GLY A 1 90 ? -9.416 -5.763 9.353 1.00 86.31 90 GLY A CA 1
ATOM 725 C C . GLY A 1 90 ? -10.012 -6.270 8.037 1.00 86.31 90 GLY A C 1
ATOM 726 O O . GLY A 1 90 ? -9.840 -7.444 7.734 1.00 86.31 90 GLY A O 1
ATOM 727 N N . ARG A 1 91 ? -10.644 -5.408 7.236 1.00 93.44 91 ARG A N 1
ATOM 728 C CA . ARG A 1 91 ? -11.183 -5.744 5.908 1.00 93.44 91 ARG A CA 1
ATOM 729 C C . ARG A 1 91 ? -10.262 -5.302 4.771 1.00 93.44 91 ARG A C 1
ATOM 731 O O . ARG A 1 91 ? -10.316 -5.844 3.672 1.00 93.44 91 ARG A O 1
ATOM 738 N N . LYS A 1 92 ? -9.387 -4.334 5.049 1.00 94.06 92 LYS A N 1
ATOM 739 C CA . LYS A 1 92 ? -8.374 -3.823 4.124 1.00 94.06 92 LYS A CA 1
ATOM 740 C C . LYS A 1 92 ? -7.095 -4.649 4.160 1.00 94.06 92 LYS A C 1
ATOM 742 O O . LYS A 1 92 ? -6.482 -4.799 5.218 1.00 94.06 92 LYS A O 1
ATOM 747 N N . ILE A 1 93 ? -6.629 -5.080 2.996 1.00 93.50 93 ILE A N 1
ATOM 748 C CA . ILE A 1 93 ? -5.308 -5.685 2.802 1.00 93.50 93 ILE A CA 1
ATOM 749 C C . ILE A 1 93 ? -4.432 -4.789 1.924 1.00 93.50 93 ILE A C 1
ATOM 751 O O . ILE A 1 93 ? -4.920 -4.074 1.051 1.00 93.50 93 ILE A O 1
ATOM 755 N N . PHE A 1 94 ? -3.126 -4.819 2.175 1.00 92.31 94 PHE A N 1
ATOM 756 C CA . PHE A 1 94 ? -2.108 -4.178 1.348 1.00 92.31 94 PHE A CA 1
ATOM 757 C C . PHE A 1 94 ? -1.442 -5.231 0.468 1.00 92.31 94 PHE A C 1
ATOM 759 O O . PHE A 1 94 ? -0.957 -6.243 0.984 1.00 92.31 94 PHE A O 1
ATOM 766 N N . VAL A 1 95 ? -1.362 -4.943 -0.826 1.00 90.19 95 VAL A N 1
ATOM 767 C CA . VAL A 1 95 ? -0.679 -5.746 -1.839 1.00 90.19 95 VAL A CA 1
ATOM 768 C C . VAL A 1 95 ? 0.472 -4.914 -2.385 1.00 90.19 95 VAL A C 1
ATOM 770 O O . VAL A 1 95 ? 0.251 -3.812 -2.873 1.00 90.19 95 VAL A O 1
ATOM 773 N N . GLY A 1 96 ? 1.705 -5.395 -2.259 1.00 87.12 96 GLY A N 1
ATOM 774 C CA . GLY A 1 96 ? 2.896 -4.676 -2.715 1.00 87.12 96 GLY A CA 1
ATOM 775 C C . GLY A 1 96 ? 3.748 -5.502 -3.663 1.00 87.12 96 GLY A C 1
ATOM 776 O O . GLY A 1 96 ? 3.570 -6.716 -3.758 1.00 87.12 96 GLY A O 1
ATOM 777 N N . ASN A 1 97 ? 4.718 -4.834 -4.291 1.00 82.56 97 ASN A N 1
ATOM 778 C CA . ASN A 1 97 ? 5.596 -5.418 -5.306 1.00 82.56 97 ASN A CA 1
ATOM 779 C C . ASN A 1 97 ? 4.821 -5.894 -6.539 1.00 82.56 97 ASN A C 1
ATOM 781 O O . ASN A 1 97 ? 5.086 -6.979 -7.035 1.00 82.56 97 ASN A O 1
ATOM 785 N N . ILE A 1 98 ? 3.842 -5.103 -6.983 1.00 81.50 98 ILE A N 1
ATOM 786 C CA . ILE A 1 98 ? 3.106 -5.384 -8.216 1.00 81.50 98 ILE A CA 1
ATOM 787 C C . ILE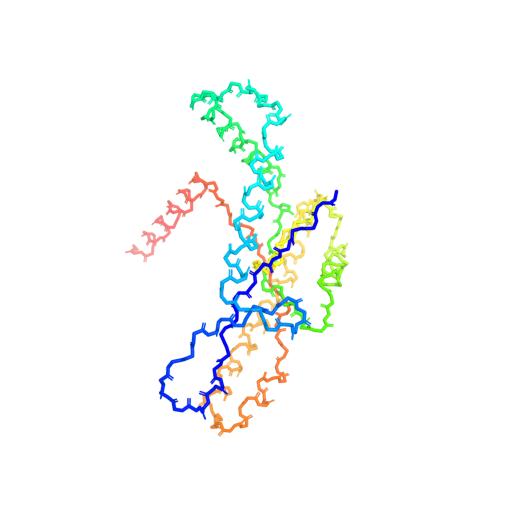 A 1 98 ? 4.072 -5.134 -9.377 1.00 81.50 98 ILE A C 1
ATOM 789 O O . ILE A 1 98 ? 4.513 -4.003 -9.585 1.00 81.50 98 ILE A O 1
ATOM 793 N N . VAL A 1 99 ? 4.471 -6.204 -10.061 1.00 71.94 99 VAL A N 1
ATOM 794 C CA . VAL A 1 99 ? 5.372 -6.121 -11.213 1.00 71.94 99 VAL A CA 1
ATOM 795 C C . VAL A 1 99 ? 4.535 -5.825 -12.448 1.00 71.94 99 VAL A C 1
ATOM 797 O O . VAL A 1 99 ? 3.742 -6.662 -12.872 1.00 71.94 99 VAL A O 1
ATOM 800 N N . ASP A 1 100 ? 4.729 -4.644 -13.027 1.00 65.38 100 ASP A N 1
ATOM 801 C CA . ASP A 1 100 ? 4.307 -4.390 -14.399 1.00 65.38 100 ASP A CA 1
ATOM 802 C C . ASP A 1 100 ? 5.278 -5.157 -15.298 1.00 65.38 100 ASP A C 1
ATOM 804 O O . ASP A 1 100 ? 6.466 -4.828 -15.357 1.00 65.38 100 ASP A O 1
ATOM 808 N N . GLN A 1 101 ? 4.815 -6.241 -15.926 1.00 58.66 101 GLN A N 1
ATOM 809 C CA . GLN A 1 101 ? 5.597 -6.841 -17.001 1.00 58.66 101 GLN A CA 1
ATOM 810 C C . GLN A 1 101 ? 5.656 -5.803 -18.121 1.00 58.66 101 GLN A C 1
ATOM 812 O O . GLN A 1 101 ? 4.611 -5.290 -18.525 1.00 58.66 101 GLN A O 1
ATOM 817 N N . ALA A 1 102 ? 6.874 -5.475 -18.561 1.00 53.41 102 ALA A N 1
ATOM 818 C CA . ALA A 1 102 ? 7.178 -4.361 -19.463 1.00 53.41 102 ALA A CA 1
ATOM 819 C C . ALA A 1 102 ? 6.362 -4.370 -20.773 1.00 53.41 102 ALA A C 1
ATOM 821 O O . ALA A 1 102 ? 6.197 -3.318 -21.381 1.00 53.41 102 ALA A O 1
ATOM 822 N N . ASP A 1 103 ? 5.784 -5.519 -21.136 1.00 52.00 103 ASP A N 1
ATOM 823 C CA . ASP A 1 103 ? 5.036 -5.724 -22.378 1.00 52.00 103 ASP A CA 1
ATOM 824 C C . ASP A 1 103 ? 3.513 -5.860 -22.191 1.00 52.00 103 ASP A C 1
ATOM 826 O O . ASP A 1 103 ? 2.779 -5.996 -23.169 1.00 52.00 103 ASP A O 1
ATOM 830 N N . THR A 1 104 ? 2.994 -5.817 -20.955 1.00 51.66 104 THR A N 1
ATOM 831 C CA . THR A 1 104 ? 1.541 -5.898 -20.707 1.00 51.66 104 THR A CA 1
ATOM 832 C C . THR A 1 104 ? 0.960 -4.563 -20.254 1.00 51.66 104 THR A C 1
ATOM 834 O O . THR A 1 104 ? 1.486 -3.947 -19.324 1.00 51.66 104 THR A O 1
ATOM 837 N N . PRO A 1 105 ? -0.165 -4.115 -20.842 1.00 54.59 105 PRO A N 1
ATOM 838 C CA . PRO A 1 105 ? -0.806 -2.878 -20.428 1.00 54.59 105 PRO A CA 1
ATOM 839 C C . PRO A 1 105 ? -1.246 -2.995 -18.967 1.00 54.59 105 PRO A C 1
ATOM 841 O O . PRO A 1 105 ? -1.890 -3.967 -18.576 1.00 54.59 105 PRO A O 1
ATOM 844 N N . THR A 1 106 ? -0.961 -1.970 -18.164 1.00 58.94 106 THR A N 1
ATOM 845 C CA . THR A 1 106 ? -1.228 -1.903 -16.713 1.00 58.94 106 THR A CA 1
ATOM 846 C C . THR A 1 106 ? -2.671 -2.266 -16.323 1.00 58.94 106 THR A C 1
ATOM 848 O O . THR A 1 106 ? -2.935 -2.737 -15.217 1.00 58.94 106 THR A O 1
ATOM 851 N N . LYS A 1 107 ? -3.620 -2.103 -17.255 1.00 59.56 107 LYS A N 1
ATOM 852 C CA . LYS A 1 107 ? -5.027 -2.513 -17.113 1.00 59.56 107 LYS A CA 1
ATOM 853 C C . LYS A 1 107 ? -5.206 -4.031 -16.945 1.00 59.56 107 LYS A C 1
ATOM 855 O O . LYS A 1 107 ? -6.116 -4.461 -16.240 1.00 59.56 107 LYS A O 1
ATOM 860 N N . CYS A 1 108 ? -4.346 -4.850 -17.548 1.00 55.34 108 CYS A N 1
ATOM 861 C CA . CYS A 1 108 ? -4.398 -6.306 -17.410 1.00 55.34 108 CYS A CA 1
ATOM 862 C C . CYS A 1 108 ? -4.003 -6.749 -15.996 1.00 55.34 108 CYS A C 1
ATOM 864 O O . CYS A 1 108 ? -4.650 -7.628 -15.427 1.00 55.34 108 CYS A O 1
ATOM 866 N N . THR A 1 109 ? -3.009 -6.099 -15.387 1.00 73.31 109 THR A N 1
ATOM 867 C CA . THR A 1 109 ? -2.547 -6.424 -14.030 1.00 73.31 109 THR A CA 1
ATOM 868 C C . THR A 1 109 ? -3.618 -6.128 -12.980 1.00 73.31 109 THR A C 1
ATOM 870 O O . THR A 1 109 ? -3.830 -6.926 -12.065 1.00 73.31 109 THR A O 1
ATOM 873 N N . THR A 1 110 ? -4.346 -5.014 -13.110 1.00 80.69 110 THR A N 1
ATOM 874 C CA . THR A 1 110 ? -5.413 -4.651 -12.162 1.00 80.69 110 THR A CA 1
ATOM 875 C C . THR A 1 110 ? -6.623 -5.578 -12.272 1.00 80.69 110 THR A C 1
ATOM 877 O O . THR A 1 110 ? -7.138 -6.030 -11.244 1.00 80.69 110 THR A O 1
ATOM 880 N N . ALA A 1 111 ? -7.038 -5.929 -13.493 1.00 81.38 111 ALA A N 1
ATOM 881 C CA . ALA A 1 111 ? -8.114 -6.889 -13.733 1.00 81.38 111 ALA A CA 1
ATOM 882 C C . ALA A 1 111 ? -7.755 -8.285 -13.201 1.00 81.38 111 ALA A C 1
ATOM 884 O O . ALA A 1 111 ? -8.556 -8.908 -12.502 1.00 81.38 111 ALA A O 1
ATOM 885 N N . LEU A 1 112 ? -6.524 -8.743 -13.450 1.00 82.69 112 LEU A N 1
ATOM 886 C CA . LEU A 1 112 ? -6.032 -10.032 -12.971 1.00 82.69 112 LEU A CA 1
ATOM 887 C C . LEU A 1 112 ? -5.987 -10.093 -11.441 1.00 82.69 112 LEU A C 1
ATOM 889 O O . LEU A 1 112 ? -6.481 -11.053 -10.851 1.00 82.69 112 LEU A O 1
ATOM 893 N N . LEU A 1 113 ? -5.428 -9.070 -10.783 1.00 85.50 113 LEU A N 1
ATOM 894 C CA . LEU A 1 113 ? -5.396 -9.009 -9.320 1.00 85.50 113 LEU A CA 1
ATOM 895 C C . LEU A 1 113 ? -6.808 -9.012 -8.741 1.00 85.50 113 LEU A C 1
ATOM 897 O O . LEU A 1 113 ? -7.078 -9.758 -7.802 1.00 85.50 113 LEU A O 1
ATOM 901 N N . THR A 1 114 ? -7.718 -8.237 -9.329 1.00 89.00 114 THR A N 1
ATOM 902 C CA . THR A 1 114 ? -9.122 -8.221 -8.910 1.00 89.00 114 THR A CA 1
ATOM 903 C C . THR A 1 114 ? -9.735 -9.614 -9.034 1.00 89.00 114 THR A C 1
ATOM 905 O O . THR A 1 114 ? -10.242 -10.126 -8.043 1.00 89.00 114 THR A O 1
ATOM 908 N N . ALA A 1 115 ? -9.568 -10.297 -10.171 1.00 86.25 115 ALA A N 1
ATOM 909 C CA . ALA A 1 115 ? -10.060 -11.661 -10.371 1.00 86.25 115 ALA A CA 1
ATOM 910 C C . ALA A 1 115 ? -9.461 -12.678 -9.378 1.00 86.25 115 ALA A C 1
ATOM 912 O O . ALA A 1 115 ? -10.155 -13.585 -8.916 1.00 86.25 115 ALA A O 1
ATOM 913 N N . ILE A 1 116 ? -8.182 -12.530 -9.014 1.00 88.56 116 ILE A N 1
ATOM 914 C CA . ILE A 1 116 ? -7.532 -13.364 -7.995 1.00 88.56 116 ILE A CA 1
ATOM 915 C C . ILE A 1 116 ? -8.169 -13.131 -6.619 1.00 88.56 116 ILE A C 1
ATOM 917 O O . ILE A 1 116 ? -8.473 -14.097 -5.917 1.00 88.56 116 ILE A O 1
ATOM 921 N N . PHE A 1 117 ? -8.369 -11.871 -6.224 1.00 90.62 117 PHE A N 1
ATOM 922 C CA . PHE A 1 117 ? -8.910 -11.533 -4.906 1.00 90.62 117 PHE A CA 1
ATOM 923 C C . PHE A 1 117 ? -10.417 -11.787 -4.788 1.00 90.62 117 PHE A C 1
ATOM 925 O O . PHE A 1 117 ? -10.871 -12.171 -3.709 1.00 90.62 117 PHE A O 1
ATOM 932 N N . SER A 1 118 ? -11.171 -11.700 -5.886 1.00 93.31 118 SER A N 1
ATOM 933 C CA . SER A 1 118 ? -12.601 -12.029 -5.931 1.00 93.31 118 SER A CA 1
ATOM 934 C C . SER A 1 118 ? -12.900 -13.485 -5.556 1.00 93.31 118 SER A C 1
ATOM 936 O O . SER A 1 118 ? -14.000 -13.779 -5.102 1.00 93.31 118 SER A O 1
ATOM 938 N N . LYS A 1 119 ? -11.927 -14.406 -5.664 1.00 93.06 119 LYS A N 1
ATOM 939 C CA . LYS A 1 119 ? -12.086 -15.807 -5.216 1.00 93.06 119 LYS A CA 1
ATOM 940 C C . LYS A 1 119 ? -12.242 -15.953 -3.700 1.00 93.06 119 LYS A C 1
ATOM 942 O O . LYS A 1 119 ? -12.708 -16.990 -3.231 1.00 93.06 119 LYS A O 1
ATOM 947 N N . TYR A 1 120 ? -11.801 -14.960 -2.931 1.00 94.12 120 TYR A N 1
ATOM 948 C CA . TYR A 1 120 ? -11.854 -15.007 -1.470 1.00 94.12 120 TYR A CA 1
ATOM 949 C C . TYR A 1 120 ? -13.134 -14.402 -0.907 1.00 94.12 120 TYR A C 1
ATOM 951 O O . TYR A 1 120 ? -13.547 -14.821 0.169 1.00 94.12 120 TYR A O 1
ATOM 959 N N . GLY A 1 121 ? -13.741 -13.452 -1.620 1.00 93.81 121 GLY A N 1
ATOM 960 C CA . GLY A 1 121 ? -14.972 -12.786 -1.215 1.00 93.81 121 GLY A CA 1
ATOM 961 C C . GLY A 1 121 ? -15.258 -11.531 -2.035 1.00 93.81 121 GLY A C 1
ATOM 962 O O . GLY A 1 121 ? -14.468 -11.131 -2.895 1.00 93.81 121 GLY A O 1
ATOM 963 N N . SER A 1 122 ? -16.390 -10.896 -1.739 1.00 96.00 122 SER A N 1
ATOM 964 C CA . SER A 1 122 ? -16.836 -9.672 -2.406 1.00 96.00 122 SER A CA 1
ATOM 965 C C . SER A 1 122 ? -15.957 -8.480 -2.027 1.00 96.00 122 SER A C 1
ATOM 967 O O . SER A 1 122 ? -15.741 -8.186 -0.846 1.00 96.00 122 SER A O 1
ATOM 969 N N . ILE A 1 123 ? -15.459 -7.774 -3.040 1.00 95.50 123 ILE A N 1
ATOM 970 C CA . ILE A 1 123 ? -14.594 -6.604 -2.881 1.00 95.50 123 ILE A CA 1
ATOM 971 C C . ILE A 1 123 ? -15.474 -5.348 -2.878 1.00 95.50 123 ILE A C 1
ATOM 973 O O . ILE A 1 123 ? -16.244 -5.130 -3.805 1.00 95.50 123 ILE A O 1
ATOM 977 N N . GLU A 1 124 ? -15.365 -4.531 -1.831 1.00 94.25 124 GLU A N 1
ATOM 978 C CA . GLU A 1 124 ? -16.059 -3.241 -1.705 1.00 94.25 124 GLU A CA 1
ATOM 979 C C . GLU A 1 124 ? -15.343 -2.160 -2.521 1.00 94.25 124 GLU A C 1
ATOM 981 O O . GLU A 1 124 ? -15.970 -1.390 -3.240 1.00 94.25 124 GLU A O 1
ATOM 986 N N . CYS A 1 125 ? -14.012 -2.101 -2.416 1.00 91.56 125 CYS A N 1
ATOM 987 C CA . CYS A 1 125 ? -13.215 -1.080 -3.083 1.00 91.56 125 CYS A CA 1
ATOM 988 C C . CYS A 1 125 ? -11.791 -1.571 -3.367 1.00 91.56 125 CYS A C 1
ATOM 990 O O . CYS A 1 125 ? -11.156 -2.225 -2.531 1.00 91.56 125 CYS A O 1
ATOM 992 N N . THR A 1 126 ? -11.263 -1.193 -4.531 1.00 92.56 126 THR A N 1
ATOM 993 C CA . THR A 1 126 ? -9.866 -1.398 -4.926 1.00 92.56 126 THR A CA 1
ATOM 994 C C . THR A 1 126 ? -9.188 -0.057 -5.169 1.00 92.56 126 THR A C 1
ATOM 996 O O . THR A 1 126 ? -9.661 0.734 -5.981 1.00 92.56 126 THR A O 1
ATOM 999 N N . ARG A 1 127 ? -8.056 0.195 -4.507 1.00 91.31 127 ARG A N 1
ATOM 1000 C CA . ARG A 1 127 ? -7.249 1.409 -4.71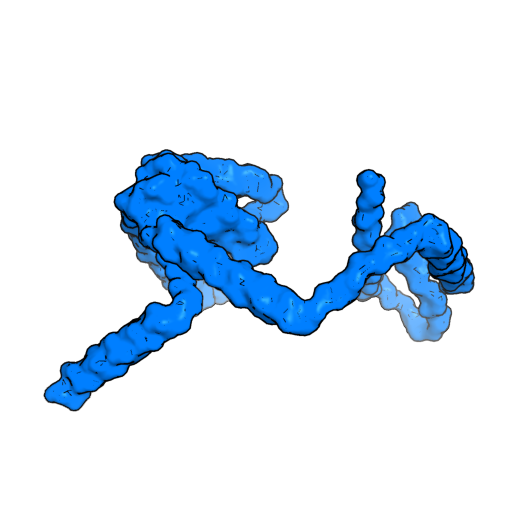0 1.00 91.31 127 ARG A CA 1
ATOM 1001 C C . ARG A 1 127 ? -5.879 1.019 -5.246 1.00 91.31 127 ARG A C 1
ATOM 1003 O O . ARG A 1 127 ? -5.071 0.467 -4.498 1.00 91.31 127 ARG A O 1
ATOM 1010 N N . PHE A 1 128 ? -5.622 1.284 -6.522 1.00 89.06 128 PHE A N 1
ATOM 1011 C CA . PHE A 1 128 ? -4.351 0.968 -7.171 1.00 89.06 128 PHE A CA 1
ATOM 1012 C C . PHE A 1 128 ? -3.439 2.195 -7.201 1.00 89.06 128 PHE A C 1
ATOM 1014 O O . PHE A 1 128 ? -3.852 3.273 -7.609 1.00 89.06 128 PHE A O 1
ATOM 1021 N N . HIS A 1 129 ? -2.184 2.011 -6.803 1.00 86.69 129 HIS A N 1
ATOM 1022 C CA . HIS A 1 129 ? -1.123 3.004 -6.926 1.00 86.69 129 HIS A CA 1
ATOM 1023 C C . HIS A 1 129 ? -0.011 2.424 -7.797 1.00 86.69 129 HIS A C 1
ATOM 1025 O O . HIS A 1 129 ? 0.965 1.861 -7.297 1.00 86.69 129 HIS A O 1
ATOM 1031 N N . ILE A 1 130 ? -0.190 2.567 -9.110 1.00 81.12 130 ILE A N 1
ATOM 1032 C CA . ILE A 1 130 ? 0.699 2.021 -10.145 1.00 81.12 130 ILE A CA 1
ATOM 1033 C C . ILE A 1 130 ? 2.121 2.565 -9.970 1.00 81.12 130 ILE A C 1
ATOM 1035 O O . ILE A 1 130 ? 3.064 1.787 -9.858 1.00 81.12 130 ILE A O 1
ATOM 1039 N N . THR A 1 131 ? 2.269 3.884 -9.804 1.00 82.06 131 THR A N 1
ATOM 1040 C CA . THR A 1 131 ? 3.568 4.560 -9.636 1.00 82.06 131 THR A CA 1
ATOM 1041 C C . THR A 1 131 ? 4.403 3.963 -8.505 1.00 82.06 131 THR A C 1
ATOM 1043 O O . THR A 1 131 ? 5.611 3.787 -8.629 1.00 82.06 131 THR A O 1
ATOM 1046 N N . ASN A 1 132 ? 3.745 3.596 -7.404 1.00 83.31 132 ASN A N 1
ATOM 1047 C CA . ASN A 1 132 ? 4.396 3.047 -6.219 1.00 83.31 132 ASN A CA 1
ATOM 1048 C C . ASN A 1 132 ? 4.312 1.511 -6.142 1.00 83.31 132 ASN A C 1
ATOM 1050 O O . ASN A 1 132 ? 4.697 0.925 -5.125 1.00 83.31 132 ASN A O 1
ATOM 1054 N N . LYS A 1 133 ? 3.798 0.852 -7.189 1.00 85.75 133 LYS A N 1
ATOM 1055 C CA . LYS A 1 133 ? 3.698 -0.610 -7.321 1.00 85.75 133 LYS A CA 1
ATOM 1056 C C . LYS A 1 133 ? 2.980 -1.288 -6.148 1.00 85.75 133 LYS A C 1
ATOM 1058 O O . LYS A 1 133 ? 3.399 -2.350 -5.665 1.00 85.75 133 LYS A O 1
ATOM 1063 N N . PHE A 1 134 ? 1.902 -0.671 -5.661 1.00 89.50 134 PHE A N 1
ATOM 1064 C CA . PHE A 1 134 ? 1.072 -1.240 -4.599 1.00 89.50 134 PHE A CA 1
ATOM 1065 C C . PHE A 1 134 ? -0.423 -1.007 -4.821 1.00 89.50 134 PHE A C 1
ATOM 1067 O O . PHE A 1 134 ? -0.838 -0.115 -5.554 1.00 89.50 134 PHE A O 1
ATOM 1074 N N . ALA A 1 135 ? -1.244 -1.806 -4.148 1.00 91.56 135 ALA A N 1
ATOM 1075 C CA . ALA A 1 135 ? -2.690 -1.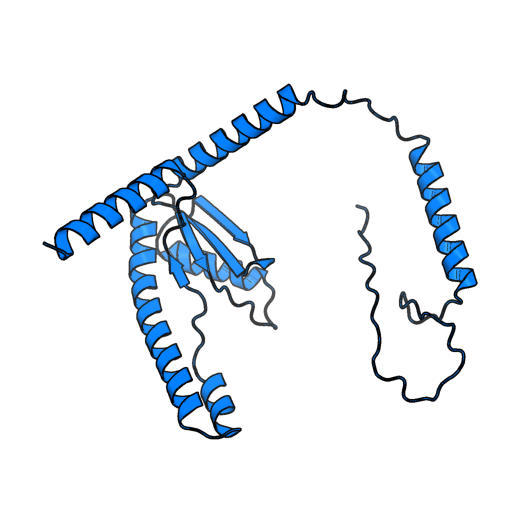677 -4.151 1.00 91.56 135 ALA A CA 1
ATOM 1076 C C . ALA A 1 135 ? -3.283 -1.977 -2.770 1.00 91.56 135 ALA A C 1
ATOM 1078 O O . ALA A 1 135 ? -2.706 -2.708 -1.958 1.00 91.56 135 ALA A O 1
ATOM 1079 N N . PHE A 1 136 ? -4.465 -1.425 -2.517 1.00 93.19 136 PHE A N 1
ATOM 1080 C CA . PHE A 1 136 ? -5.309 -1.788 -1.389 1.00 93.19 136 PHE A CA 1
ATOM 1081 C C . PHE A 1 136 ? -6.582 -2.459 -1.882 1.00 93.19 136 PHE A C 1
ATOM 1083 O O . PHE A 1 136 ? -7.263 -1.929 -2.757 1.00 93.19 136 PHE A O 1
ATOM 1090 N N . PHE A 1 137 ? -6.927 -3.576 -1.253 1.00 94.44 137 PHE A N 1
ATOM 1091 C CA . PHE A 1 137 ? -8.205 -4.252 -1.454 1.00 94.44 137 PHE A CA 1
ATOM 1092 C C . PHE A 1 137 ? -8.992 -4.180 -0.154 1.00 94.44 137 PHE A C 1
ATOM 1094 O O . PHE A 1 137 ? -8.471 -4.549 0.900 1.00 94.44 137 PHE A O 1
ATOM 1101 N N . VAL A 1 138 ? -10.220 -3.676 -0.225 1.00 95.12 138 VAL A N 1
ATOM 1102 C CA . VAL A 1 138 ? -11.163 -3.621 0.893 1.00 95.12 138 VAL A CA 1
ATOM 1103 C C . VAL A 1 138 ? -12.259 -4.638 0.617 1.00 95.12 138 VAL A C 1
ATOM 1105 O O . VAL A 1 138 ? -12.987 -4.508 -0.363 1.00 95.12 138 VAL A O 1
ATOM 1108 N N . PHE A 1 139 ? -12.360 -5.659 1.461 1.00 96.00 139 PHE A N 1
ATOM 1109 C CA . PHE A 1 139 ? -13.418 -6.664 1.372 1.00 96.00 139 PHE A CA 1
ATOM 1110 C C . PHE A 1 139 ? -14.683 -6.205 2.094 1.00 96.00 139 PHE A C 1
ATOM 1112 O O . PHE A 1 139 ? -14.616 -5.438 3.056 1.00 96.00 139 PHE A O 1
ATOM 1119 N N . GLN A 1 140 ? -15.834 -6.733 1.685 1.00 95.00 140 GLN A N 1
ATOM 1120 C CA . GLN A 1 140 ? -17.073 -6.540 2.438 1.00 95.00 140 GLN A CA 1
ATOM 1121 C C . GLN A 1 140 ? -16.961 -7.166 3.836 1.00 95.00 140 GLN A C 1
ATOM 1123 O O . GLN A 1 140 ? -17.286 -6.503 4.821 1.00 95.00 140 GLN A O 1
ATOM 1128 N N . ASN A 1 141 ? -16.381 -8.370 3.942 1.00 95.19 141 ASN A N 1
ATOM 1129 C CA . ASN A 1 141 ? -16.214 -9.092 5.204 1.00 95.19 141 ASN A CA 1
ATOM 1130 C C . ASN A 1 141 ? -14.758 -9.154 5.683 1.00 95.19 141 ASN A C 1
ATOM 1132 O O . ASN A 1 141 ? -13.805 -9.241 4.908 1.00 95.19 141 ASN A O 1
ATOM 1136 N N . GLN A 1 142 ? -14.582 -9.179 7.006 1.00 94.81 142 GLN A N 1
ATOM 1137 C CA . GLN A 1 142 ? -13.266 -9.313 7.640 1.00 94.81 142 GLN A CA 1
ATOM 1138 C C . GLN A 1 142 ? -12.651 -10.708 7.450 1.00 94.81 142 GLN A C 1
ATOM 1140 O O . GLN A 1 142 ? -11.429 -10.845 7.339 1.00 94.81 142 GLN A O 1
ATOM 1145 N N . GLU A 1 143 ? -13.483 -11.747 7.416 1.00 94.88 143 GLU A N 1
ATOM 1146 C CA . GLU A 1 143 ? -13.011 -13.127 7.289 1.00 94.88 143 GLU A CA 1
ATOM 1147 C C . GLU A 1 143 ? -12.430 -13.423 5.903 1.00 94.88 143 GLU A C 1
ATOM 1149 O O . GLU A 1 143 ? -11.402 -14.098 5.810 1.00 94.88 143 GLU A O 1
ATOM 1154 N N . ASP A 1 144 ? -12.982 -12.819 4.850 1.00 95.50 144 ASP A N 1
ATOM 1155 C CA . ASP A 1 144 ? -12.485 -12.943 3.474 1.00 95.50 144 ASP A CA 1
ATOM 1156 C C . ASP A 1 144 ? -11.074 -12.350 3.354 1.00 95.50 144 ASP A C 1
ATOM 1158 O O . ASP A 1 144 ? -10.148 -12.994 2.850 1.00 95.50 144 ASP A O 1
ATOM 1162 N N . ALA A 1 145 ? -10.863 -11.170 3.949 1.00 94.06 145 ALA A N 1
ATOM 1163 C CA . ALA A 1 145 ? -9.550 -10.534 4.041 1.00 94.06 145 ALA A CA 1
ATOM 1164 C C . ALA A 1 145 ? -8.539 -11.400 4.818 1.00 94.06 145 ALA A C 1
ATOM 1166 O O . ALA A 1 145 ? -7.381 -11.544 4.408 1.00 94.06 145 ALA A O 1
ATOM 1167 N N . ARG A 1 146 ? -8.961 -12.023 5.931 1.00 92.88 146 ARG A N 1
ATOM 1168 C CA . ARG A 1 146 ? -8.122 -12.963 6.697 1.00 92.88 146 ARG A CA 1
ATOM 1169 C C . ARG A 1 146 ? -7.791 -14.224 5.908 1.00 92.88 146 ARG A C 1
ATOM 1171 O O . ARG A 1 146 ? -6.662 -14.708 6.009 1.00 92.88 146 ARG A O 1
ATOM 1178 N N . LYS A 1 147 ? -8.755 -14.781 5.174 1.00 93.19 147 LYS A N 1
ATOM 1179 C CA . LYS A 1 147 ? -8.579 -15.973 4.335 1.00 93.19 147 LYS A CA 1
ATOM 1180 C C . LYS A 1 147 ? -7.565 -15.696 3.229 1.00 93.19 147 LYS A C 1
ATOM 1182 O O . LYS A 1 147 ? -6.554 -16.391 3.172 1.00 93.19 147 LYS A O 1
ATOM 1187 N N . ALA A 1 148 ? -7.747 -14.606 2.482 1.00 91.69 148 ALA A N 1
ATOM 1188 C CA . ALA A 1 148 ? -6.785 -14.154 1.481 1.00 91.69 148 ALA A CA 1
ATOM 1189 C C . ALA A 1 148 ? -5.382 -14.013 2.087 1.00 91.69 148 ALA A C 1
ATOM 1191 O O . ALA A 1 148 ? -4.401 -14.551 1.573 1.00 91.69 148 ALA A O 1
ATOM 1192 N N . LEU A 1 149 ? -5.267 -13.345 3.238 1.00 90.69 149 LEU A N 1
ATOM 1193 C CA . LEU A 1 149 ? -3.964 -13.132 3.855 1.00 90.69 149 LEU A CA 1
ATOM 1194 C C . LEU A 1 149 ? -3.293 -14.430 4.327 1.00 90.69 149 LEU A C 1
ATOM 1196 O O . LEU A 1 149 ? -2.070 -14.533 4.235 1.00 90.69 149 LEU A O 1
ATOM 1200 N N . ARG A 1 150 ? -4.052 -15.411 4.830 1.00 88.31 150 ARG A N 1
ATOM 1201 C CA . ARG A 1 150 ? -3.512 -16.724 5.223 1.00 88.31 150 ARG A CA 1
ATOM 1202 C C . ARG A 1 150 ? -2.893 -17.444 4.028 1.00 88.31 150 ARG A C 1
ATOM 1204 O O . ARG A 1 150 ? -1.745 -17.881 4.125 1.00 88.31 150 ARG A O 1
ATOM 1211 N N . ASP A 1 151 ? -3.588 -17.459 2.900 1.00 85.62 151 ASP A N 1
ATOM 1212 C CA . ASP A 1 151 ? -3.141 -18.175 1.705 1.00 85.62 151 ASP A CA 1
ATOM 1213 C C . ASP A 1 151 ? -1.911 -17.499 1.079 1.00 85.62 151 ASP A C 1
ATOM 1215 O O . ASP A 1 151 ? -0.906 -18.154 0.782 1.00 85.62 151 ASP A O 1
ATOM 1219 N N . PHE A 1 152 ? -1.895 -16.162 1.017 1.00 82.12 152 PHE A N 1
ATOM 1220 C CA . PHE A 1 152 ? -0.732 -15.407 0.532 1.00 82.12 152 PHE A CA 1
ATOM 1221 C C . PHE A 1 152 ? 0.430 -15.319 1.534 1.00 82.12 152 PHE A C 1
ATOM 1223 O O . PHE A 1 152 ? 1.569 -15.043 1.151 1.00 82.12 152 PHE A O 1
ATOM 1230 N N . LYS A 1 153 ? 0.217 -15.595 2.824 1.00 73.62 153 LYS A N 1
ATOM 1231 C CA . LYS A 1 153 ? 1.322 -15.685 3.793 1.00 73.62 153 LYS A CA 1
ATOM 1232 C C . LYS A 1 153 ? 2.206 -16.902 3.513 1.00 73.62 153 LYS A C 1
ATOM 1234 O O . LYS A 1 153 ? 3.427 -16.800 3.638 1.00 73.62 153 LYS A O 1
ATOM 1239 N N . ASN A 1 154 ? 1.613 -18.006 3.061 1.00 61.38 154 ASN A N 1
ATOM 1240 C CA . ASN A 1 154 ? 2.356 -19.186 2.609 1.00 61.38 154 ASN A CA 1
ATOM 1241 C C . ASN A 1 154 ? 3.148 -18.896 1.325 1.00 61.38 154 ASN A C 1
ATOM 1243 O O . ASN A 1 154 ? 4.250 -19.417 1.141 1.00 61.38 154 ASN A O 1
ATOM 1247 N N . TYR A 1 155 ? 2.654 -17.984 0.483 1.00 66.12 155 TYR A N 1
ATOM 1248 C CA . TYR A 1 155 ? 3.391 -17.492 -0.681 1.00 66.12 155 TYR A CA 1
ATOM 1249 C C . TYR A 1 155 ? 4.703 -16.798 -0.277 1.00 66.12 155 TYR A C 1
ATOM 1251 O O . TYR A 1 155 ? 5.747 -17.092 -0.850 1.00 66.12 155 TYR A O 1
ATOM 1259 N N . LYS A 1 156 ? 4.710 -15.989 0.796 1.00 56.34 156 LYS A N 1
ATOM 1260 C CA . LYS A 1 156 ? 5.932 -15.339 1.314 1.00 56.34 156 LYS A CA 1
ATOM 1261 C C . LYS A 1 156 ? 7.028 -16.335 1.720 1.00 56.34 156 LYS A C 1
ATOM 1263 O O . LYS A 1 156 ? 8.210 -16.045 1.538 1.00 56.34 156 LYS A O 1
ATOM 1268 N N . VAL A 1 157 ? 6.661 -17.499 2.262 1.00 52.22 157 VAL A N 1
ATOM 1269 C CA . VAL A 1 157 ? 7.625 -18.566 2.595 1.00 52.22 157 VAL A CA 1
ATOM 1270 C C . VAL A 1 157 ? 8.284 -19.100 1.321 1.00 52.22 157 VAL A C 1
ATOM 1272 O O . VAL A 1 157 ? 9.501 -19.277 1.290 1.00 52.22 157 VAL A O 1
ATOM 1275 N N . ARG A 1 158 ? 7.511 -19.261 0.238 1.00 59.31 158 ARG A N 1
ATOM 1276 C CA . ARG A 1 158 ? 8.043 -19.616 -1.087 1.00 59.31 158 ARG A CA 1
ATOM 1277 C C . ARG A 1 158 ? 8.950 -18.512 -1.643 1.00 59.31 158 ARG A C 1
ATOM 1279 O O . ARG A 1 158 ? 10.054 -18.826 -2.071 1.00 59.31 158 ARG A O 1
ATOM 1286 N N . CYS A 1 159 ? 8.568 -17.235 -1.521 1.00 59.81 159 CYS A N 1
ATOM 1287 C CA . CYS A 1 159 ? 9.414 -16.096 -1.913 1.00 59.81 159 CYS A CA 1
ATOM 1288 C C . CYS A 1 159 ? 10.744 -16.059 -1.158 1.00 59.81 159 CYS A C 1
ATOM 1290 O O . CYS A 1 159 ? 11.784 -15.782 -1.741 1.00 59.81 159 CYS A O 1
ATOM 1292 N N . SER A 1 160 ? 10.722 -16.313 0.154 1.00 61.41 160 SER A N 1
ATOM 1293 C CA . SER A 1 160 ? 11.941 -16.311 0.964 1.00 61.41 160 SER A CA 1
ATOM 1294 C C . SER A 1 160 ? 12.885 -17.427 0.535 1.00 61.41 160 SER A C 1
ATOM 1296 O O . SER A 1 160 ? 14.084 -17.192 0.450 1.00 61.41 160 SER A O 1
ATOM 1298 N N . ARG A 1 161 ? 12.354 -18.621 0.237 1.00 62.81 161 ARG A N 1
ATOM 1299 C CA . ARG A 1 161 ? 13.144 -19.742 -0.292 1.00 62.81 161 ARG A CA 1
ATOM 1300 C C . ARG A 1 161 ? 13.743 -19.410 -1.656 1.00 62.81 161 ARG A C 1
ATOM 1302 O O . ARG A 1 161 ? 14.927 -19.648 -1.855 1.00 62.81 161 ARG A O 1
ATOM 1309 N N . VAL A 1 162 ? 12.947 -18.808 -2.538 1.00 67.44 162 VAL A N 1
ATOM 1310 C CA . VAL A 1 162 ? 13.380 -18.296 -3.846 1.00 67.44 162 VAL A CA 1
ATOM 1311 C C . VAL A 1 162 ? 14.524 -17.293 -3.688 1.00 67.44 162 VAL A C 1
ATOM 1313 O O . VAL A 1 162 ? 15.594 -17.505 -4.240 1.00 67.44 162 VAL A O 1
ATOM 1316 N N . ASN A 1 163 ? 14.369 -16.274 -2.841 1.00 69.62 163 ASN A N 1
ATOM 1317 C CA . ASN A 1 163 ? 15.404 -15.262 -2.623 1.00 69.62 163 ASN A CA 1
ATOM 1318 C C . ASN A 1 163 ? 16.693 -15.845 -2.028 1.00 69.62 163 ASN A C 1
ATOM 1320 O O . ASN A 1 163 ? 17.787 -15.416 -2.391 1.00 69.62 163 ASN A O 1
ATOM 1324 N N . THR A 1 164 ? 16.586 -16.802 -1.102 1.00 74.81 164 THR A N 1
ATOM 1325 C CA . THR A 1 164 ? 17.754 -17.501 -0.548 1.00 74.81 164 THR A CA 1
ATOM 1326 C C . THR A 1 164 ? 18.474 -18.301 -1.629 1.00 74.81 164 THR A C 1
ATOM 1328 O O . THR A 1 164 ? 19.698 -18.235 -1.706 1.00 74.81 164 THR A O 1
ATOM 1331 N N . LEU A 1 165 ? 17.730 -18.999 -2.493 1.00 70.12 165 LEU A N 1
ATOM 1332 C CA . LEU A 1 165 ? 18.285 -19.729 -3.630 1.00 70.12 165 LEU A CA 1
ATOM 1333 C C . LEU A 1 165 ? 19.004 -18.778 -4.597 1.00 70.12 165 LEU A C 1
ATOM 1335 O O . LEU A 1 165 ? 20.155 -19.021 -4.938 1.00 70.12 165 LEU A O 1
ATOM 1339 N N . THR A 1 166 ? 18.375 -17.657 -4.960 1.00 69.56 166 THR A N 1
ATOM 1340 C CA . THR A 1 166 ? 18.974 -16.618 -5.809 1.00 69.56 166 THR A CA 1
ATOM 1341 C C . THR A 1 166 ? 20.287 -16.099 -5.223 1.00 69.56 166 THR A C 1
ATOM 1343 O O . THR A 1 166 ? 21.283 -16.006 -5.931 1.00 69.56 166 THR A O 1
ATOM 1346 N N . LYS A 1 167 ? 20.320 -15.782 -3.921 1.00 78.88 167 LYS A N 1
ATOM 1347 C CA . LYS A 1 167 ? 21.544 -15.322 -3.241 1.00 78.88 167 LYS A CA 1
ATOM 1348 C C . LYS A 1 167 ? 22.638 -16.383 -3.249 1.00 78.88 167 LYS A C 1
ATOM 1350 O O . LYS A 1 167 ? 23.790 -16.062 -3.508 1.00 78.88 167 LYS A O 1
ATOM 1355 N N . HIS A 1 168 ? 22.267 -17.628 -2.973 1.00 76.38 168 HIS A N 1
ATOM 1356 C CA . HIS A 1 168 ? 23.198 -18.746 -2.968 1.00 76.38 168 HIS A CA 1
ATOM 1357 C C . HIS A 1 168 ? 23.795 -18.992 -4.363 1.00 76.38 168 HIS A C 1
ATOM 1359 O O . HIS A 1 168 ? 24.999 -19.202 -4.480 1.00 76.38 168 HIS A O 1
ATOM 1365 N N . LEU A 1 169 ? 22.987 -18.899 -5.423 1.00 72.06 169 LEU A N 1
ATOM 1366 C CA . LEU A 1 169 ? 23.458 -18.994 -6.808 1.00 72.06 169 LEU A CA 1
ATOM 1367 C C . LEU A 1 169 ? 24.409 -17.844 -7.160 1.00 72.06 169 LEU A C 1
ATOM 1369 O O . LEU A 1 169 ? 25.506 -18.107 -7.640 1.00 72.06 169 LEU A O 1
ATOM 1373 N N . LYS A 1 170 ? 24.060 -16.599 -6.804 1.00 73.75 170 LYS A N 1
ATOM 1374 C CA . LYS A 1 170 ? 24.952 -15.433 -6.959 1.00 73.75 170 LYS A CA 1
ATOM 1375 C C . LYS A 1 170 ? 26.287 -15.588 -6.228 1.00 73.75 170 LYS A C 1
ATOM 1377 O O . LYS A 1 170 ? 27.282 -15.044 -6.678 1.00 73.75 170 LYS A O 1
ATOM 1382 N N . SER A 1 171 ? 26.302 -16.284 -5.088 1.00 79.31 171 SER A N 1
ATOM 1383 C CA . SER A 1 171 ? 27.527 -16.491 -4.304 1.00 79.31 171 SER A CA 1
ATOM 1384 C C . SER A 1 171 ? 28.401 -17.651 -4.780 1.00 79.31 171 SER A C 1
ATOM 1386 O O . SER A 1 171 ? 29.559 -17.711 -4.389 1.00 79.31 171 SER A O 1
ATOM 1388 N N . LYS A 1 172 ? 27.851 -18.600 -5.552 1.00 73.44 172 LYS A N 1
ATOM 1389 C CA . LYS A 1 172 ? 28.553 -19.835 -5.943 1.00 73.44 172 LYS A CA 1
ATOM 1390 C C . LYS A 1 172 ? 28.950 -19.902 -7.411 1.00 73.44 172 LYS A C 1
ATOM 1392 O O . LYS A 1 172 ? 29.776 -20.740 -7.749 1.00 73.44 172 LYS A O 1
ATOM 1397 N N . VAL A 1 173 ? 28.343 -19.085 -8.263 1.00 67.56 173 VAL A N 1
ATOM 1398 C CA . VAL A 1 173 ? 28.563 -19.119 -9.709 1.00 67.56 173 VAL A CA 1
ATOM 1399 C C . VAL A 1 173 ? 29.206 -17.796 -10.122 1.00 67.56 173 VAL A C 1
ATOM 1401 O O . VAL A 1 173 ? 28.612 -16.732 -9.934 1.00 67.56 173 VAL A O 1
ATOM 1404 N N . GLU A 1 174 ? 30.433 -17.866 -10.636 1.00 68.69 174 GLU A N 1
ATOM 1405 C CA . GLU A 1 174 ? 31.149 -16.733 -11.233 1.00 68.69 174 GLU A CA 1
ATOM 1406 C C . GLU A 1 174 ? 30.409 -16.271 -12.507 1.00 68.69 174 GLU A C 1
ATOM 1408 O O . GLU A 1 174 ? 29.822 -17.081 -13.229 1.00 68.69 174 GLU A O 1
ATOM 1413 N N . TYR A 1 175 ? 30.340 -14.958 -12.752 1.00 59.72 175 TYR A N 1
ATOM 1414 C CA . TYR A 1 175 ? 29.620 -14.400 -13.910 1.00 59.72 175 TYR A CA 1
ATOM 1415 C C . TYR A 1 175 ? 30.239 -14.888 -15.231 1.00 59.72 175 TYR A C 1
ATOM 1417 O O . TYR A 1 175 ? 31.466 -14.973 -15.293 1.00 59.72 175 TYR A O 1
ATOM 1425 N N . PRO A 1 176 ? 29.450 -15.156 -16.301 1.00 58.00 176 PRO A N 1
ATOM 1426 C CA . PRO A 1 176 ? 28.060 -14.729 -16.557 1.00 58.00 176 PRO A CA 1
ATOM 1427 C C . PRO A 1 176 ? 26.957 -15.807 -16.408 1.00 58.00 176 PRO A C 1
ATOM 1429 O O . PRO A 1 176 ? 25.784 -15.515 -16.636 1.00 58.00 176 PRO A O 1
ATOM 1432 N N . GLU A 1 177 ? 27.279 -17.043 -16.015 1.00 59.84 177 GLU A N 1
ATOM 1433 C CA . GLU A 1 177 ? 26.290 -18.142 -15.938 1.00 59.84 177 GLU A CA 1
ATOM 1434 C C . GLU A 1 177 ? 25.262 -17.976 -14.804 1.00 59.84 177 GLU A C 1
ATOM 1436 O O . GLU A 1 177 ? 24.137 -18.479 -14.884 1.00 59.84 177 GLU A O 1
ATOM 1441 N N . SER A 1 178 ? 25.618 -17.237 -13.750 1.00 61.47 178 SER A N 1
ATOM 1442 C CA . SER A 1 178 ? 24.733 -16.990 -12.609 1.00 61.47 178 SER A CA 1
ATOM 1443 C C . SER A 1 178 ? 23.483 -16.201 -13.012 1.00 61.47 178 SER A C 1
ATOM 1445 O O . SER A 1 178 ? 22.384 -16.539 -12.572 1.00 61.47 178 SER A O 1
ATOM 1447 N N . ASP A 1 179 ? 23.613 -15.219 -13.904 1.00 61.09 179 ASP A N 1
ATOM 1448 C CA . ASP A 1 179 ? 22.509 -14.364 -14.347 1.00 61.09 179 ASP A CA 1
ATOM 1449 C C . ASP A 1 179 ? 21.468 -15.119 -15.171 1.00 61.09 179 ASP A C 1
ATOM 1451 O O . ASP A 1 179 ? 20.268 -14.957 -14.938 1.00 61.09 179 ASP A O 1
ATOM 1455 N N . ALA A 1 180 ? 21.907 -16.012 -16.061 1.00 63.12 180 ALA A N 1
ATOM 1456 C CA . ALA A 1 180 ? 21.011 -16.869 -16.837 1.00 63.12 180 ALA A CA 1
ATOM 1457 C C . ALA A 1 180 ? 20.223 -17.849 -15.946 1.00 63.12 180 ALA A C 1
ATOM 1459 O O . ALA A 1 180 ? 19.080 -18.197 -16.238 1.00 63.12 180 ALA A O 1
ATOM 1460 N N . LEU A 1 181 ? 20.798 -18.291 -14.824 1.00 59.69 181 LEU A N 1
ATOM 1461 C CA . LEU A 1 181 ? 20.091 -19.133 -13.855 1.00 59.69 181 LEU A CA 1
ATOM 1462 C C . LEU A 1 181 ? 19.116 -18.324 -12.990 1.00 59.69 181 LEU A C 1
ATOM 1464 O O . LEU A 1 181 ? 18.079 -18.845 -12.585 1.00 59.69 181 LEU A O 1
ATOM 1468 N N . ILE A 1 182 ? 19.420 -17.055 -12.715 1.00 59.56 182 ILE A N 1
ATOM 1469 C CA . ILE A 1 182 ? 18.596 -16.170 -11.881 1.00 59.56 182 ILE A CA 1
ATOM 1470 C C . ILE A 1 182 ? 17.356 -15.677 -12.624 1.00 59.56 182 ILE A C 1
ATOM 1472 O O . ILE A 1 182 ? 16.294 -15.579 -12.008 1.00 59.56 182 ILE A O 1
ATOM 1476 N N . THR A 1 183 ? 17.458 -15.411 -13.927 1.00 60.12 183 THR A N 1
ATOM 1477 C CA . THR A 1 183 ? 16.313 -15.029 -14.773 1.00 60.12 183 THR A CA 1
ATOM 1478 C C . THR A 1 183 ? 15.245 -16.122 -14.847 1.00 60.12 183 THR A C 1
ATOM 1480 O O . THR A 1 183 ? 14.063 -15.813 -14.973 1.00 60.12 183 THR A O 1
ATOM 1483 N N . ASN A 1 184 ? 15.634 -17.388 -14.674 1.00 57.81 184 ASN A N 1
ATOM 1484 C CA . ASN A 1 184 ? 14.723 -18.534 -14.648 1.00 57.81 184 ASN A CA 1
ATOM 1485 C C . ASN A 1 184 ? 14.020 -18.745 -13.296 1.00 57.81 184 ASN A C 1
ATOM 1487 O O . ASN A 1 184 ? 13.119 -19.580 -13.184 1.00 57.81 184 ASN A O 1
ATOM 1491 N N . ILE A 1 185 ? 14.407 -18.011 -12.248 1.00 53.91 185 ILE A N 1
ATOM 1492 C CA . ILE A 1 185 ? 13.762 -18.128 -10.942 1.00 53.91 185 ILE A CA 1
ATOM 1493 C C . ILE A 1 185 ? 12.492 -17.268 -10.954 1.00 53.91 185 ILE A C 1
ATOM 1495 O O . ILE A 1 185 ? 12.591 -16.046 -11.090 1.00 53.91 185 ILE A O 1
ATOM 1499 N N . PRO A 1 186 ? 11.293 -17.852 -10.762 1.00 52.72 186 PRO A N 1
ATOM 1500 C CA . PRO A 1 186 ? 10.053 -17.094 -10.818 1.00 52.72 186 PRO A CA 1
ATOM 1501 C C . PRO A 1 186 ? 10.046 -16.027 -9.724 1.00 52.72 186 PRO A C 1
ATOM 1503 O O . PRO A 1 186 ? 10.041 -16.330 -8.524 1.00 52.72 186 PRO A O 1
ATOM 1506 N N . THR A 1 187 ? 10.042 -14.761 -10.137 1.00 56.81 187 THR A N 1
ATOM 1507 C CA . THR A 1 187 ? 9.889 -13.649 -9.206 1.00 56.81 187 THR A CA 1
ATOM 1508 C C . THR A 1 187 ? 8.469 -13.663 -8.647 1.00 56.81 187 THR A C 1
ATOM 1510 O O . THR A 1 187 ? 7.495 -13.844 -9.382 1.00 56.81 187 THR A O 1
ATOM 1513 N N . PRO A 1 188 ? 8.307 -13.508 -7.325 1.00 57.88 188 PRO A N 1
ATOM 1514 C CA . PRO A 1 188 ? 6.980 -13.482 -6.746 1.00 57.88 188 PRO A CA 1
ATOM 1515 C C . PRO A 1 188 ? 6.222 -12.237 -7.201 1.00 57.88 188 PRO A C 1
ATOM 1517 O O . PRO A 1 188 ? 6.643 -11.116 -6.910 1.00 57.88 188 PRO A O 1
ATOM 1520 N N . MET A 1 189 ? 5.092 -12.447 -7.883 1.00 67.75 189 MET A N 1
ATOM 1521 C CA . MET A 1 189 ? 4.361 -11.376 -8.574 1.00 67.75 189 MET A CA 1
ATOM 1522 C C . MET A 1 189 ? 3.862 -10.259 -7.649 1.00 67.75 189 MET A C 1
ATOM 1524 O O . MET A 1 189 ? 3.645 -9.150 -8.120 1.00 67.75 189 MET A O 1
ATOM 1528 N N . PHE A 1 190 ? 3.637 -10.550 -6.361 1.00 76.94 190 PHE A N 1
ATOM 1529 C CA . PHE A 1 190 ? 3.280 -9.585 -5.314 1.00 76.94 190 PHE A CA 1
ATOM 1530 C C . PHE A 1 190 ? 3.323 -10.244 -3.921 1.00 76.94 190 PHE A C 1
ATOM 1532 O O . PHE A 1 190 ? 3.401 -11.468 -3.788 1.00 76.94 190 PHE A O 1
ATOM 1539 N N . TYR A 1 191 ? 3.244 -9.438 -2.857 1.00 83.50 191 TYR A N 1
ATOM 1540 C CA . TYR A 1 191 ? 3.049 -9.916 -1.484 1.00 83.50 191 TYR A CA 1
ATOM 1541 C C . TYR A 1 191 ? 1.897 -9.196 -0.783 1.00 83.50 191 TYR A C 1
ATOM 1543 O O . TYR A 1 191 ? 1.643 -8.017 -1.026 1.00 83.50 191 TYR A O 1
ATOM 1551 N N . CYS A 1 192 ? 1.258 -9.887 0.163 1.00 87.81 192 CYS A N 1
ATOM 1552 C CA . CYS A 1 192 ? 0.115 -9.373 0.915 1.00 87.81 192 CYS A CA 1
ATOM 1553 C C . CYS A 1 192 ? 0.465 -9.177 2.399 1.00 87.81 192 CYS A C 1
ATOM 1555 O O . CYS A 1 192 ? 1.165 -9.994 3.005 1.00 87.81 192 CYS A O 1
ATOM 1557 N N . ARG A 1 193 ? -0.030 -8.100 3.014 1.00 89.19 193 ARG A N 1
ATOM 1558 C CA . ARG A 1 193 ? 0.049 -7.857 4.468 1.00 89.19 193 ARG A CA 1
ATOM 1559 C C . ARG A 1 193 ? -1.118 -7.000 4.946 1.00 89.19 193 ARG A C 1
ATOM 1561 O O . ARG A 1 193 ? -1.776 -6.334 4.154 1.00 89.19 193 ARG A O 1
ATOM 1568 N N . TRP A 1 194 ? -1.313 -6.938 6.260 1.00 89.69 194 TRP A N 1
ATOM 1569 C CA . TRP A 1 194 ? -2.139 -5.885 6.842 1.00 89.69 194 TRP A CA 1
ATOM 1570 C C . TRP A 1 194 ? -1.523 -4.503 6.562 1.00 89.69 194 TRP A C 1
ATOM 1572 O O . TRP A 1 194 ? -0.294 -4.358 6.671 1.00 89.69 194 TRP A O 1
ATOM 1582 N N . PRO A 1 195 ? -2.339 -3.490 6.218 1.00 87.94 195 PRO A N 1
ATOM 1583 C CA . PRO A 1 195 ? -1.906 -2.103 6.168 1.00 87.94 195 PRO A CA 1
ATOM 1584 C C . PRO A 1 195 ? -1.237 -1.705 7.483 1.00 87.94 195 PRO A C 1
ATOM 1586 O O . PRO A 1 195 ? -1.591 -2.189 8.561 1.00 87.94 195 PRO A O 1
ATOM 1589 N N . ARG A 1 196 ? -0.241 -0.823 7.407 1.00 81.25 196 ARG A N 1
ATOM 1590 C CA . ARG A 1 196 ? 0.309 -0.228 8.624 1.00 81.25 196 ARG A CA 1
ATOM 1591 C C . ARG A 1 196 ? -0.730 0.751 9.163 1.00 81.25 196 ARG A C 1
ATOM 1593 O O . ARG A 1 196 ? -1.076 1.693 8.458 1.00 81.25 196 ARG A O 1
ATOM 1600 N N . ASP A 1 197 ? -1.192 0.531 10.391 1.00 67.69 197 ASP A N 1
ATOM 1601 C CA . ASP A 1 197 ? -1.983 1.531 11.109 1.00 67.69 197 ASP A CA 1
ATOM 1602 C C . ASP A 1 197 ? -1.156 2.818 11.204 1.00 67.69 197 ASP A C 1
ATOM 1604 O O . ASP A 1 197 ? -0.103 2.834 11.847 1.00 67.69 197 ASP A O 1
ATOM 1608 N N . LYS A 1 198 ? -1.622 3.883 10.544 1.00 62.75 198 LYS A N 1
ATOM 1609 C CA . LYS A 1 198 ? -1.063 5.232 10.702 1.00 62.75 198 LYS A CA 1
ATOM 1610 C C . LYS A 1 198 ? -1.538 5.904 11.992 1.00 62.75 198 LYS A C 1
ATOM 1612 O O . LYS A 1 198 ? -0.968 6.914 12.375 1.00 62.75 198 LYS A O 1
ATOM 1617 N N . ASN A 1 199 ? -2.524 5.326 12.687 1.00 60.88 199 ASN A N 1
ATOM 1618 C CA . ASN A 1 199 ? -3.054 5.894 13.920 1.00 60.88 199 ASN A CA 1
ATOM 1619 C C . ASN A 1 199 ? -1.939 6.005 14.992 1.00 60.88 199 ASN A C 1
ATOM 1621 O O . ASN A 1 199 ? -1.437 4.970 15.461 1.00 60.88 199 ASN A O 1
ATOM 1625 N N . PRO A 1 200 ? -1.562 7.225 15.422 1.00 59.84 200 PRO A N 1
ATOM 1626 C CA . PRO A 1 200 ? -0.483 7.437 16.384 1.00 59.84 200 PRO A CA 1
ATOM 1627 C C . PRO A 1 200 ? -0.765 6.761 17.734 1.00 59.84 200 PRO A C 1
ATOM 1629 O O . PRO A 1 200 ? 0.153 6.224 18.358 1.00 59.84 200 PRO A O 1
ATOM 1632 N N . ARG A 1 201 ? -2.038 6.651 18.145 1.00 60.88 201 ARG A N 1
ATOM 1633 C CA . ARG A 1 201 ? -2.434 5.931 19.371 1.00 60.88 201 ARG A CA 1
ATOM 1634 C C . ARG A 1 201 ? -2.188 4.423 19.260 1.00 60.88 201 ARG A C 1
ATOM 1636 O O . ARG A 1 201 ? -1.798 3.777 20.235 1.00 60.88 201 ARG A O 1
ATOM 1643 N N . ALA A 1 202 ? -2.382 3.841 18.076 1.00 60.28 202 ALA A N 1
ATOM 1644 C CA . ALA A 1 202 ? -2.097 2.425 17.833 1.00 60.28 202 ALA A CA 1
ATOM 1645 C C . ALA A 1 202 ? -0.584 2.147 17.813 1.00 60.28 202 ALA A C 1
ATOM 1647 O O . ALA A 1 202 ? -0.142 1.123 18.344 1.00 60.28 202 ALA A O 1
ATOM 1648 N N . LYS A 1 203 ? 0.212 3.078 17.268 1.00 63.97 203 LYS A N 1
ATOM 1649 C CA . LYS A 1 203 ? 1.682 3.038 17.318 1.00 63.97 203 LYS A CA 1
ATOM 1650 C C . LYS A 1 203 ? 2.187 3.072 18.765 1.00 63.97 203 LYS A C 1
ATOM 1652 O O . LYS A 1 203 ? 2.866 2.135 19.179 1.00 63.97 203 LYS A O 1
ATOM 1657 N N . GLN A 1 204 ? 1.735 4.040 19.568 1.00 68.50 204 GLN A N 1
ATOM 1658 C CA . GLN A 1 204 ? 2.090 4.147 20.991 1.00 68.50 204 GLN A CA 1
ATOM 1659 C C . GLN A 1 204 ? 1.746 2.874 21.786 1.00 68.50 204 GLN A C 1
ATOM 1661 O O . GLN A 1 204 ? 2.561 2.392 22.575 1.00 68.50 204 GLN A O 1
ATOM 1666 N N . LYS A 1 205 ? 0.572 2.264 21.550 1.00 68.88 205 LYS A N 1
ATOM 1667 C CA . LYS A 1 205 ? 0.198 0.985 22.188 1.00 68.88 205 LYS A CA 1
ATOM 1668 C C . LYS A 1 205 ? 1.127 -0.170 21.795 1.00 68.88 205 LYS A C 1
ATOM 1670 O O . LYS A 1 205 ? 1.466 -0.989 22.650 1.00 68.88 205 LYS A O 1
ATOM 1675 N N . ARG A 1 206 ? 1.546 -0.261 20.525 1.00 66.19 206 ARG A N 1
ATOM 1676 C CA . ARG A 1 206 ? 2.496 -1.295 20.065 1.00 66.19 206 ARG A CA 1
ATOM 1677 C C . ARG A 1 206 ? 3.871 -1.107 20.693 1.00 66.19 206 ARG A C 1
ATOM 1679 O O . ARG A 1 206 ? 4.444 -2.094 21.149 1.00 66.19 206 ARG A O 1
ATOM 1686 N N . ASP A 1 207 ? 4.352 0.128 20.771 1.00 76.31 207 ASP A N 1
ATOM 1687 C CA . ASP A 1 207 ? 5.650 0.445 21.367 1.00 76.31 207 ASP A CA 1
ATOM 1688 C C . ASP A 1 207 ? 5.653 0.155 22.875 1.00 76.31 207 ASP A C 1
ATOM 1690 O O . ASP A 1 207 ? 6.577 -0.482 23.380 1.00 76.31 207 ASP A O 1
ATOM 1694 N N . LYS A 1 208 ? 4.565 0.493 23.583 1.00 77.38 208 LYS A N 1
ATOM 1695 C CA . LYS A 1 208 ? 4.380 0.138 25.000 1.00 77.38 208 LYS A CA 1
ATOM 1696 C C . LYS A 1 208 ? 4.363 -1.381 25.217 1.00 77.38 208 LYS A C 1
ATOM 1698 O O . LYS A 1 208 ? 5.033 -1.880 26.117 1.00 77.38 208 LYS A O 1
ATOM 1703 N N . LYS A 1 209 ? 3.660 -2.135 24.360 1.00 78.12 209 LYS A N 1
ATOM 1704 C CA . LYS A 1 209 ? 3.617 -3.610 24.420 1.00 78.12 209 LYS A CA 1
ATOM 1705 C C . LYS A 1 209 ? 4.974 -4.255 24.112 1.00 78.12 209 LYS A C 1
ATOM 1707 O O . LYS A 1 209 ? 5.296 -5.288 24.694 1.00 78.12 209 LYS A O 1
ATOM 1712 N N . LYS A 1 210 ? 5.760 -3.666 23.204 1.00 81.81 210 LYS A N 1
ATOM 1713 C CA . LYS A 1 210 ? 7.124 -4.117 22.897 1.00 81.81 210 LYS A CA 1
ATOM 1714 C C . LYS A 1 210 ? 8.049 -3.910 24.100 1.00 81.81 210 LYS A C 1
ATOM 1716 O O . LYS A 1 210 ? 8.669 -4.874 24.528 1.00 81.81 210 LYS A O 1
ATOM 1721 N N . LYS A 1 211 ? 8.028 -2.718 24.712 1.00 78.94 211 LYS A N 1
ATOM 1722 C CA . LYS A 1 211 ? 8.796 -2.416 25.936 1.00 78.94 211 LYS A CA 1
ATOM 1723 C C . LYS A 1 211 ? 8.490 -3.388 27.081 1.00 78.94 211 LYS A C 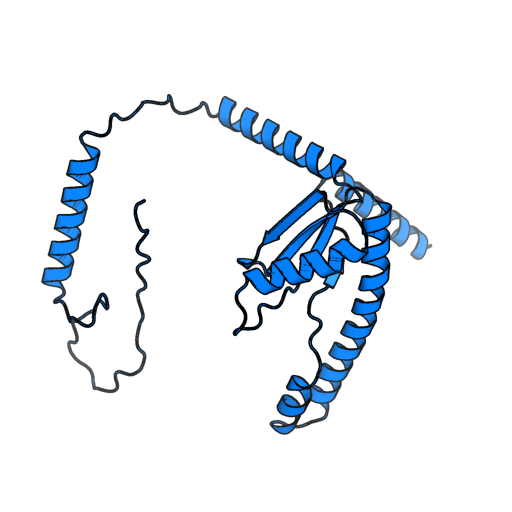1
ATOM 1725 O O . LYS A 1 211 ? 9.420 -3.888 27.698 1.00 78.94 211 LYS A O 1
ATOM 1730 N N . MET A 1 212 ? 7.213 -3.708 27.317 1.00 74.31 212 MET A N 1
ATOM 1731 C CA . MET A 1 212 ? 6.841 -4.697 28.340 1.00 74.31 212 MET A CA 1
ATOM 1732 C C . MET A 1 212 ? 7.406 -6.090 28.038 1.00 74.31 212 MET A C 1
ATOM 1734 O O . MET A 1 212 ? 7.944 -6.727 28.930 1.00 74.31 212 MET A O 1
ATOM 1738 N N . ARG A 1 213 ? 7.322 -6.559 26.783 1.00 73.88 213 ARG A N 1
ATOM 1739 C CA . ARG A 1 213 ? 7.865 -7.872 26.386 1.00 73.88 213 ARG A CA 1
ATOM 1740 C C . ARG A 1 213 ? 9.378 -7.970 26.530 1.00 73.88 213 ARG A C 1
ATOM 1742 O O . ARG A 1 213 ? 9.871 -9.051 26.828 1.00 73.88 213 ARG A O 1
ATOM 1749 N N . ASP A 1 214 ? 10.085 -6.884 26.253 1.00 79.19 214 ASP A N 1
ATOM 1750 C CA . ASP A 1 214 ? 11.541 -6.856 26.348 1.00 79.19 214 ASP A CA 1
ATOM 1751 C C . ASP A 1 214 ? 11.976 -6.838 27.826 1.00 79.19 214 ASP A C 1
ATOM 1753 O O . ASP A 1 214 ? 12.917 -7.538 28.182 1.00 79.19 214 ASP A O 1
ATOM 1757 N N . GLN A 1 215 ? 11.222 -6.170 28.711 1.00 72.06 215 GLN A N 1
ATOM 1758 C CA . GLN A 1 215 ? 11.446 -6.220 30.164 1.00 72.06 215 GLN A CA 1
ATOM 1759 C C . GLN A 1 215 ? 11.251 -7.621 30.759 1.00 72.06 215 GLN A C 1
ATOM 1761 O O . GLN A 1 215 ? 12.055 -8.036 31.580 1.00 72.06 215 GLN A O 1
ATOM 1766 N N . THR A 1 216 ? 10.251 -8.387 30.310 1.00 71.81 216 THR A N 1
ATOM 1767 C CA . THR A 1 216 ? 10.009 -9.763 30.801 1.00 71.81 216 THR A CA 1
ATOM 1768 C C . THR A 1 216 ? 11.048 -10.787 30.322 1.00 71.81 216 THR A C 1
ATOM 1770 O O . THR A 1 216 ? 10.996 -11.940 30.725 1.00 71.81 216 THR A O 1
ATOM 1773 N N . LYS A 1 217 ? 11.951 -10.418 29.405 1.00 66.19 217 LYS A N 1
ATOM 1774 C CA . LYS A 1 217 ? 13.010 -11.307 28.890 1.00 66.19 217 LYS A CA 1
ATOM 1775 C C . LYS A 1 217 ? 14.377 -11.070 29.532 1.00 66.19 217 LYS A C 1
ATOM 1777 O O . LYS A 1 217 ? 15.302 -11.824 29.252 1.00 66.19 217 LYS A O 1
ATOM 1782 N N . LEU A 1 218 ? 14.508 -9.995 30.305 1.00 59.66 218 LEU A N 1
ATOM 1783 C CA . LEU A 1 218 ? 15.730 -9.589 31.006 1.00 59.66 218 LEU A CA 1
ATOM 1784 C C . LEU A 1 218 ? 15.697 -9.948 32.502 1.00 59.66 218 LEU A C 1
ATOM 1786 O O . LEU A 1 218 ? 16.688 -9.740 33.194 1.00 59.66 218 LEU A O 1
ATOM 1790 N N . SER A 1 219 ? 14.565 -10.472 32.972 1.00 51.03 219 SER A N 1
ATOM 1791 C CA . SER A 1 219 ? 14.308 -11.026 34.305 1.00 51.03 219 SER A CA 1
ATOM 1792 C C . SER A 1 219 ? 14.186 -12.539 34.222 1.00 51.03 219 SER A C 1
ATOM 1794 O O . SER A 1 219 ? 14.755 -13.226 35.089 1.00 51.03 219 SER A O 1
#

pLDDT: mean 71.56, std 17.01, range [29.12, 96.0]

InterPro domains:
  IPR000504 RNA recognition motif domain [PF00076] (94-158)
  IPR000504 RNA recognition motif domain [PS50102] (91-167)
  IPR000504 RNA recognition motif domain [SM00360] (92-163)
  IPR012677 Nucleotide-binding alpha-beta plait domain superfamily [G3DSA:3.30.70.330] (66-166)
  IPR035979 RNA-binding domain superfamily [SSF54928] (82-158)

Secondary structure (DSSP, 8-state):
------------S-----SS--------SSS----HHHHHHHHHHHHHHHHHHHHTS-----PPPPHHHHHHHHHHHHHHHHHHHHHTTTTEEEEE-----TTS-HHHHHHHHHHHHHTTS-EEEEEEETTTTEEEEEESSHHHHHHHHHHHHHHHHHHHHHHHHHHHHHHHS-TTHHHHHHHTS---S-EEEPPP---HHHHHHHHHHHHHHHHTT--